Protein AF-0000000079820575 (afdb_homodimer)

Foldseek 3Di:
DWFKKKWFFKDFAPDDDDDPVVVVQLVVLLVVLVVVLVVVVWFDDWDFDDDQQQDKDWDDDDVDIDIDGGHPDDHRMDTGIITITIDRDPVRVVVSSVSVCVSNVGDIDMDTDDDDDDD/DWFKKKWFFKDFAPDDDDDPVVVVQLVVLLVVLVVVLVVVVWFDDWDFDDDQQQDKDWDDDDVDIDIDGGHPDDHRMDTGIITITIDRDPVRVVVSSVSVCVSNVGDIDMDTDDDDDDD

Radius of gyration: 17.63 Å; Cα contacts (8 Å, |Δi|>4): 457; chains: 2; bounding box: 36×49×41 Å

Organism: NCBI:txid1608957

pLDDT: mean 93.98, std 8.16, range [43.62, 98.88]

InterPro domains:
  IPR005545 YCII-related [PF03795] (15-112)
  IPR011008 Dimeric alpha-beta barrel [SSF54909] (6-115)

Structure (mmCIF, N/CA/C/O backbone):
data_AF-0000000079820575-model_v1
#
loop_
_entity.id
_entity.type
_entity.pdbx_description
1 polymer 'YCII-related domain-containing protein'
#
loop_
_atom_site.group_PDB
_atom_site.id
_atom_site.type_symbol
_atom_site.label_atom_id
_atom_site.label_alt_id
_atom_site.label_comp_id
_atom_site.label_asym_id
_atom_site.label_entity_id
_atom_site.label_seq_id
_atom_site.pdbx_PDB_ins_code
_atom_site.Cartn_x
_atom_site.Cartn_y
_atom_site.Cartn_z
_atom_site.occupancy
_atom_site.B_iso_or_equiv
_atom_site.auth_seq_id
_atom_site.auth_comp_id
_atom_site.auth_asym_id
_atom_site.auth_atom_id
_atom_site.pdbx_PDB_model_num
ATOM 1 N N . MET A 1 1 ? 19.812 6.414 -11.016 1 81.12 1 MET A N 1
ATOM 2 C CA . MET A 1 1 ? 18.453 6.523 -11.516 1 81.12 1 MET A CA 1
ATOM 3 C C . MET A 1 1 ? 17.453 6.531 -10.359 1 81.12 1 MET A C 1
ATOM 5 O O . MET A 1 1 ? 17.703 5.938 -9.312 1 81.12 1 MET A O 1
ATOM 9 N N . PRO A 1 2 ? 16.438 7.355 -10.422 1 90.88 2 PRO A N 1
ATOM 10 C CA . PRO A 1 2 ? 15.562 7.457 -9.25 1 90.88 2 PRO A CA 1
ATOM 11 C C . PRO A 1 2 ? 14.859 6.145 -8.922 1 90.88 2 PRO A C 1
ATOM 13 O O . PRO A 1 2 ? 14.633 5.324 -9.812 1 90.88 2 PRO A O 1
ATOM 16 N N . GLN A 1 3 ? 14.734 5.914 -7.672 1 96 3 GLN A N 1
ATOM 17 C CA . GLN A 1 3 ? 14.078 4.738 -7.113 1 96 3 GLN A CA 1
ATOM 18 C C . GLN A 1 3 ? 12.68 5.086 -6.598 1 96 3 GLN A C 1
ATOM 20 O O . GLN A 1 3 ? 12.43 6.219 -6.184 1 96 3 GLN A O 1
ATOM 25 N N . GLN A 1 4 ? 11.789 4.109 -6.672 1 98.31 4 GLN A N 1
ATOM 26 C CA . GLN A 1 4 ? 10.445 4.312 -6.133 1 98.31 4 GLN A CA 1
ATOM 27 C C . GLN A 1 4 ? 10.375 3.885 -4.668 1 98.31 4 GLN A C 1
ATOM 29 O O . GLN A 1 4 ? 10.953 2.871 -4.281 1 98.31 4 GLN A O 1
ATOM 34 N N . TYR A 1 5 ? 9.641 4.629 -3.865 1 98.81 5 TYR A N 1
ATOM 35 C CA . TYR A 1 5 ? 9.438 4.355 -2.447 1 98.81 5 TYR A CA 1
ATOM 36 C C . TYR A 1 5 ? 7.957 4.41 -2.092 1 98.81 5 TYR A C 1
ATOM 38 O O . TYR A 1 5 ? 7.219 5.254 -2.604 1 98.81 5 TYR A O 1
ATOM 46 N N . LEU A 1 6 ? 7.578 3.533 -1.214 1 98.81 6 LEU A N 1
ATOM 47 C CA . LEU A 1 6 ? 6.281 3.613 -0.549 1 98.81 6 LEU A CA 1
ATOM 48 C C . LEU A 1 6 ? 6.348 4.543 0.659 1 98.81 6 LEU A C 1
ATOM 50 O O . LEU A 1 6 ? 7.258 4.434 1.482 1 98.81 6 LEU A O 1
ATOM 54 N N . PHE A 1 7 ? 5.465 5.488 0.73 1 98.88 7 PHE A N 1
ATOM 55 C CA . PHE A 1 7 ? 5.184 6.277 1.923 1 98.88 7 PHE A CA 1
ATOM 56 C C . PHE A 1 7 ? 3.822 5.91 2.504 1 98.88 7 PHE A C 1
ATOM 58 O O . PHE A 1 7 ? 2.799 6.473 2.111 1 98.88 7 PHE A O 1
ATOM 65 N N . ALA A 1 8 ? 3.805 4.977 3.432 1 98.56 8 ALA A N 1
ATOM 66 C CA . ALA A 1 8 ? 2.551 4.484 3.998 1 98.56 8 ALA A CA 1
ATOM 67 C C . ALA A 1 8 ? 2.16 5.281 5.238 1 98.56 8 ALA A C 1
ATOM 69 O O . ALA A 1 8 ? 2.949 5.406 6.18 1 98.56 8 ALA A O 1
ATOM 70 N N . VAL A 1 9 ? 0.986 5.828 5.219 1 97.5 9 VAL A N 1
ATOM 71 C CA . VAL A 1 9 ? 0.425 6.535 6.363 1 97.5 9 VAL A CA 1
ATOM 72 C C . VAL A 1 9 ? -0.344 5.559 7.25 1 97.5 9 VAL A C 1
ATOM 74 O O . VAL A 1 9 ? -1.288 4.91 6.793 1 97.5 9 VAL A O 1
ATOM 77 N N . HIS A 1 10 ? 0.008 5.457 8.523 1 95.31 10 HIS A N 1
ATOM 78 C CA . HIS A 1 10 ? -0.63 4.512 9.43 1 95.31 10 HIS A CA 1
ATOM 79 C C . HIS A 1 10 ? -1.573 5.219 10.398 1 95.31 10 HIS A C 1
ATOM 81 O O . HIS A 1 10 ? -1.26 6.305 10.891 1 95.31 10 HIS A O 1
ATOM 87 N N . HIS A 1 11 ? -2.668 4.602 10.531 1 93.06 11 HIS A N 1
ATOM 88 C CA . HIS A 1 11 ? -3.635 4.992 11.547 1 93.06 11 HIS A CA 1
ATOM 89 C C . HIS A 1 11 ? -3.643 4 12.711 1 93.06 11 HIS A C 1
ATOM 91 O O . HIS A 1 11 ? -3.199 2.859 12.555 1 93.06 11 HIS A O 1
ATOM 97 N N . VAL A 1 12 ? -4.062 4.504 13.82 1 90 12 VAL A N 1
ATOM 98 C CA . VAL A 1 12 ? -4.18 3.672 15.008 1 90 12 VAL A CA 1
ATOM 99 C C . VAL A 1 12 ? -5.637 3.641 15.477 1 90 12 VAL A C 1
ATOM 101 O O . VAL A 1 12 ? -6.254 4.691 15.672 1 90 12 VAL A O 1
ATOM 104 N N . GLU A 1 13 ? -6.098 2.451 15.602 1 87.19 13 GLU A N 1
ATOM 105 C CA . GLU A 1 13 ? -7.469 2.289 16.078 1 87.19 13 GLU A CA 1
ATOM 106 C C . GLU A 1 13 ? -7.648 2.912 17.453 1 87.19 13 GLU A C 1
ATOM 108 O O . GLU A 1 13 ? -6.812 2.721 18.344 1 87.19 13 GLU A O 1
ATOM 113 N N . GLY A 1 14 ? -8.727 3.641 17.656 1 85.81 14 GLY A N 1
ATOM 114 C CA . GLY A 1 14 ? -9.047 4.207 18.953 1 85.81 14 GLY A CA 1
ATOM 115 C C . GLY A 1 14 ? -8.57 5.641 19.109 1 85.81 14 GLY A C 1
ATOM 116 O O . GLY A 1 14 ? -8.938 6.32 20.062 1 85.81 14 GLY A O 1
ATOM 117 N N . GLU A 1 15 ? -7.703 6.047 18.188 1 85.81 15 GLU A N 1
ATOM 118 C CA . GLU A 1 15 ? -7.281 7.445 18.234 1 85.81 15 GLU A CA 1
ATOM 119 C C . GLU A 1 15 ? -8.438 8.383 17.891 1 85.81 15 GLU A C 1
ATOM 121 O O . GLU A 1 15 ? -9.242 8.086 17 1 85.81 15 GLU A O 1
ATOM 126 N N . ALA A 1 16 ? -8.484 9.461 18.625 1 85.75 16 ALA A N 1
ATOM 127 C CA . ALA A 1 16 ? -9.555 10.438 18.406 1 85.75 16 ALA A CA 1
ATOM 128 C C . ALA A 1 16 ? -9.438 11.062 17.016 1 85.75 16 ALA A C 1
ATOM 130 O O . ALA A 1 16 ? -8.344 11.422 16.578 1 85.75 16 ALA A O 1
ATOM 131 N N . PRO A 1 17 ? -10.578 11.133 16.391 1 84.88 17 PRO A N 1
ATOM 132 C CA . PRO A 1 17 ? -10.523 11.82 15.102 1 84.88 17 PRO A CA 1
ATOM 133 C C . PRO A 1 17 ? -10.188 13.305 15.242 1 84.88 17 PRO A C 1
ATOM 135 O O . PRO A 1 17 ? -10.492 13.914 16.266 1 84.88 17 PRO A O 1
ATOM 138 N N . PRO A 1 18 ? -9.508 13.805 14.234 1 87.62 18 PRO A N 1
ATOM 139 C CA . PRO A 1 18 ? -9.258 15.242 14.258 1 87.62 18 PRO A CA 1
ATOM 140 C C . PRO A 1 18 ? -10.547 16.062 14.266 1 87.62 18 PRO A C 1
ATOM 142 O O . PRO A 1 18 ? -11.602 15.578 13.859 1 87.62 18 PRO A O 1
ATOM 145 N N . SER A 1 19 ? -10.398 17.328 14.773 1 93.56 19 SER A N 1
ATOM 146 C CA . SER A 1 19 ? -11.5 18.266 14.648 1 93.56 19 SER A CA 1
ATOM 147 C C . SER A 1 19 ? -11.758 18.625 13.195 1 93.56 19 SER A C 1
ATOM 149 O O . SER A 1 19 ? -10.945 18.328 12.32 1 93.56 19 SER A O 1
ATOM 151 N N . ALA A 1 20 ? -12.945 19.219 12.922 1 93.5 20 ALA A N 1
ATOM 152 C CA . ALA A 1 20 ? -13.273 19.672 11.57 1 93.5 20 ALA A CA 1
ATOM 153 C C . ALA A 1 20 ? -12.219 20.641 11.047 1 93.5 20 ALA A C 1
ATOM 155 O O . ALA A 1 20 ? -11.828 20.578 9.875 1 93.5 20 ALA A O 1
ATOM 156 N N . GLU A 1 21 ? -11.797 21.469 11.914 1 94.5 21 GLU A N 1
ATOM 157 C CA . GLU A 1 21 ? -10.781 22.453 11.547 1 94.5 21 GLU A CA 1
ATOM 158 C C . GLU A 1 21 ? -9.453 21.766 11.234 1 94.5 21 GLU A C 1
ATOM 160 O O . GLU A 1 21 ? -8.789 22.125 10.25 1 94.5 21 GLU A O 1
ATOM 165 N N . GLU A 1 22 ? -9.07 20.828 12.07 1 92.06 22 GLU A N 1
ATOM 166 C CA . GLU A 1 22 ? -7.836 20.078 11.852 1 92.06 22 GLU A CA 1
ATOM 167 C C . GLU A 1 22 ? -7.891 19.281 10.555 1 92.06 22 GLU A C 1
ATOM 169 O O . GLU A 1 22 ? -6.902 19.219 9.82 1 92.06 22 GLU A O 1
ATOM 174 N N . MET A 1 23 ? -9.039 18.703 10.344 1 92.31 23 MET A N 1
ATOM 175 C CA . MET A 1 23 ? -9.219 17.922 9.125 1 92.31 23 MET A CA 1
ATOM 176 C C . MET A 1 23 ? -9.047 18.781 7.887 1 92.31 23 MET A C 1
ATOM 178 O O . MET A 1 23 ? -8.367 18.406 6.941 1 92.31 23 MET A O 1
ATOM 182 N N . GLU A 1 24 ? -9.648 19.938 7.852 1 94.69 24 GLU A N 1
ATOM 183 C CA . GLU A 1 24 ? -9.523 20.859 6.73 1 94.69 24 GLU A CA 1
ATOM 184 C C . GLU A 1 24 ? -8.07 21.281 6.512 1 94.69 24 GLU A C 1
ATOM 186 O O . GLU A 1 24 ? -7.605 21.344 5.371 1 94.69 24 GLU A O 1
ATOM 191 N N . GLN A 1 25 ? -7.426 21.578 7.602 1 95.12 25 GLN A N 1
ATOM 192 C CA . GLN A 1 25 ? -6.02 21.953 7.492 1 95.12 25 GLN A CA 1
ATOM 193 C C . GLN A 1 25 ? -5.176 20.797 6.957 1 95.12 25 GLN A C 1
ATOM 195 O O . GLN A 1 25 ? -4.246 21.016 6.18 1 95.12 25 GLN A O 1
ATOM 200 N N . MET A 1 26 ? -5.492 19.625 7.414 1 94.25 26 MET A N 1
ATOM 201 C CA . MET A 1 26 ? -4.773 18.438 6.938 1 94.25 26 MET A CA 1
ATOM 202 C C . MET A 1 26 ? -4.973 18.25 5.438 1 94.25 26 MET A C 1
ATOM 204 O O . MET A 1 26 ? -4.023 17.938 4.715 1 94.25 26 MET A O 1
ATOM 208 N N . PHE A 1 27 ? -6.211 18.391 5.023 1 94.81 27 PHE A N 1
ATOM 209 C CA . PHE A 1 27 ? -6.508 18.297 3.6 1 94.81 27 PHE A CA 1
ATOM 210 C C . PHE A 1 27 ? -5.703 19.312 2.803 1 94.81 27 PHE A C 1
ATOM 212 O O . PHE A 1 27 ? -5.137 18.984 1.757 1 94.81 27 PHE A O 1
ATOM 219 N N . THR A 1 28 ? -5.629 20.516 3.303 1 97.12 28 THR A N 1
ATOM 220 C CA . THR A 1 28 ? -4.875 21.594 2.65 1 97.12 28 THR A CA 1
ATOM 221 C C . THR A 1 28 ? -3.387 21.25 2.613 1 97.12 28 THR A C 1
ATOM 223 O O . THR A 1 28 ? -2.744 21.391 1.569 1 97.12 28 THR A O 1
ATOM 226 N N . ASP A 1 29 ? -2.824 20.812 3.732 1 97.44 29 ASP A N 1
ATOM 227 C CA . ASP A 1 29 ? -1.398 20.516 3.84 1 97.44 29 ASP A CA 1
ATOM 228 C C . ASP A 1 29 ? -1.016 19.328 2.951 1 97.44 29 ASP A C 1
ATOM 230 O O . ASP A 1 29 ? 0.005 19.359 2.262 1 97.44 29 ASP A O 1
ATOM 234 N N . VAL A 1 30 ? -1.824 18.312 2.953 1 97.5 30 VAL A N 1
ATOM 235 C CA . VAL A 1 30 ? -1.569 17.141 2.119 1 97.5 30 VAL A CA 1
ATOM 236 C C . VAL A 1 30 ? -1.695 17.531 0.645 1 97.5 30 VAL A C 1
ATOM 238 O O . VAL A 1 30 ? -0.901 17.078 -0.187 1 97.5 30 VAL A O 1
ATOM 241 N N . GLY A 1 31 ? -2.717 18.266 0.351 1 97.94 31 GLY A N 1
ATOM 242 C CA . GLY A 1 31 ? -2.85 18.781 -1.004 1 97.94 31 GLY A CA 1
ATOM 243 C C . GLY A 1 31 ? -1.625 19.531 -1.476 1 97.94 31 GL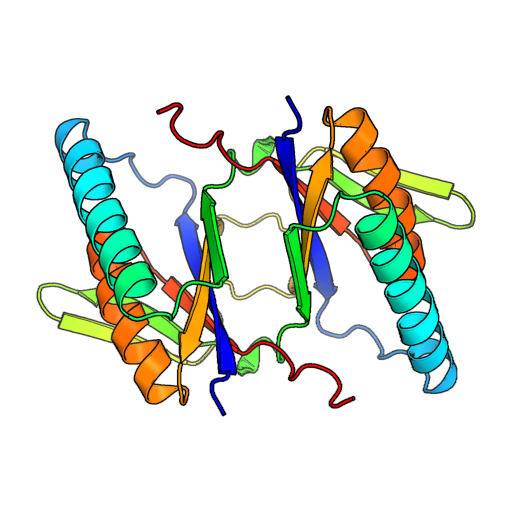Y A C 1
ATOM 244 O O . GLY A 1 31 ? -1.17 19.344 -2.605 1 97.94 31 GLY A O 1
ATOM 245 N N . ALA A 1 32 ? -1.113 20.438 -0.673 1 98.5 32 ALA A N 1
ATOM 246 C CA . ALA A 1 32 ? 0.081 21.203 -1.004 1 98.5 32 ALA A CA 1
ATOM 247 C C . ALA A 1 32 ? 1.284 20.281 -1.218 1 98.5 32 ALA A C 1
ATOM 249 O O . ALA A 1 32 ? 2.088 20.516 -2.125 1 98.5 32 ALA A O 1
ATOM 250 N N . PHE A 1 33 ? 1.416 19.328 -0.42 1 98.44 33 PHE A N 1
ATOM 251 C CA . PHE A 1 33 ? 2.486 18.359 -0.581 1 98.44 33 PHE A CA 1
ATOM 252 C C . PHE A 1 33 ? 2.357 17.625 -1.912 1 98.44 33 PHE A C 1
ATOM 254 O O . PHE A 1 33 ? 3.338 17.484 -2.646 1 98.44 33 PHE A O 1
ATOM 261 N N . ASN A 1 34 ? 1.129 17.172 -2.189 1 98.38 34 ASN A N 1
ATOM 262 C CA . ASN A 1 34 ? 0.874 16.5 -3.463 1 98.38 34 ASN A CA 1
ATOM 263 C C . ASN A 1 34 ? 1.281 17.375 -4.645 1 98.38 34 ASN A C 1
ATOM 265 O O . ASN A 1 34 ? 1.981 16.906 -5.551 1 98.38 34 ASN A O 1
ATOM 269 N N . GLU A 1 35 ? 0.861 18.578 -4.598 1 98.25 35 GLU A N 1
ATOM 270 C CA . GLU A 1 35 ? 1.178 19.516 -5.684 1 98.25 35 GLU A CA 1
ATOM 271 C C . GLU A 1 35 ? 2.686 19.688 -5.84 1 98.25 35 GLU A C 1
ATOM 273 O O . GLU A 1 35 ? 3.203 19.688 -6.961 1 98.25 35 GLU A O 1
ATOM 278 N N . ARG A 1 36 ? 3.363 19.828 -4.797 1 98.44 36 ARG A N 1
ATOM 279 C CA . ARG A 1 36 ? 4.809 20.016 -4.828 1 98.44 36 ARG A CA 1
ATOM 280 C C . ARG A 1 36 ? 5.508 18.812 -5.461 1 98.44 36 ARG A C 1
ATOM 282 O O . ARG A 1 36 ? 6.34 18.984 -6.359 1 98.44 36 ARG A O 1
ATOM 289 N N . VAL A 1 37 ? 5.188 17.625 -4.957 1 98.19 37 VAL A N 1
ATOM 290 C CA . VAL A 1 37 ? 5.91 16.453 -5.445 1 98.19 37 VAL A CA 1
ATOM 291 C C . VAL A 1 37 ? 5.516 16.156 -6.891 1 98.19 37 VAL A C 1
ATOM 293 O O . VAL A 1 37 ? 6.309 15.617 -7.664 1 98.19 37 VAL A O 1
ATOM 296 N N . MET A 1 38 ? 4.32 16.5 -7.273 1 98.31 38 MET A N 1
ATOM 297 C CA . MET A 1 38 ? 3.945 16.422 -8.68 1 98.31 38 MET A CA 1
ATOM 298 C C . MET A 1 38 ? 4.758 17.406 -9.516 1 98.31 38 MET A C 1
ATOM 300 O O . MET A 1 38 ? 5.285 17.047 -10.57 1 98.31 38 MET A O 1
ATOM 304 N N . ASP A 1 39 ? 4.898 18.625 -9.016 1 98.31 39 ASP A N 1
ATOM 305 C CA . ASP A 1 39 ? 5.652 19.672 -9.719 1 98.31 39 ASP A CA 1
ATOM 306 C C . ASP A 1 39 ? 7.129 19.281 -9.844 1 98.31 39 ASP A C 1
ATOM 308 O O . ASP A 1 39 ? 7.777 19.594 -10.844 1 98.31 39 ASP A O 1
ATOM 312 N N . GLU A 1 40 ? 7.633 18.609 -8.891 1 98 40 GLU A N 1
ATOM 313 C CA . GLU A 1 40 ? 9.031 18.188 -8.867 1 98 40 GLU A CA 1
ATOM 314 C C . GLU A 1 40 ? 9.242 16.938 -9.711 1 98 40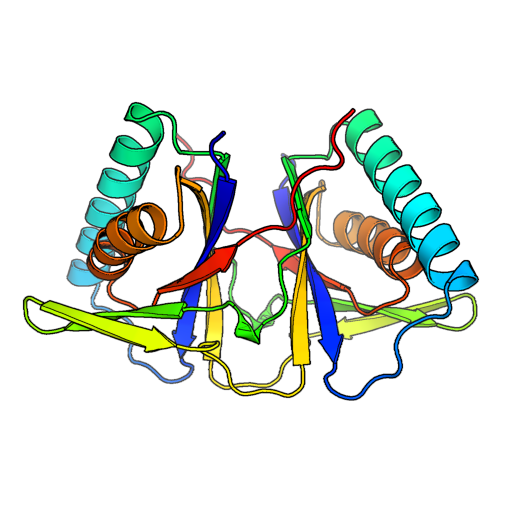 GLU A C 1
ATOM 316 O O . GLU A 1 40 ? 10.367 16.469 -9.859 1 98 40 GLU A O 1
ATOM 321 N N . GLY A 1 41 ? 8.18 16.375 -10.219 1 97.69 41 GLY A N 1
ATOM 322 C CA . GLY A 1 41 ? 8.266 15.203 -11.062 1 97.69 41 GLY A CA 1
ATOM 323 C C . GLY A 1 41 ? 8.5 13.922 -10.273 1 97.69 41 GLY A C 1
ATOM 324 O O . GLY A 1 41 ? 9.047 12.953 -10.805 1 97.69 41 GLY A O 1
ATOM 325 N N . ARG A 1 42 ? 8.109 13.867 -9.016 1 98.19 42 ARG A N 1
ATOM 326 C CA . ARG A 1 42 ? 8.383 12.727 -8.141 1 98.19 42 ARG A CA 1
ATOM 327 C C . ARG A 1 42 ? 7.145 11.844 -7.992 1 98.19 42 ARG A C 1
ATOM 329 O O . ARG A 1 42 ? 7.238 10.727 -7.488 1 98.19 42 ARG A O 1
ATOM 336 N N . TRP A 1 43 ? 6.016 12.227 -8.453 1 98.38 43 TRP A N 1
ATOM 337 C CA . TRP A 1 43 ? 4.727 11.594 -8.203 1 98.38 43 TRP A CA 1
ATOM 338 C C . TRP A 1 43 ? 4.555 10.344 -9.062 1 98.38 43 TRP A C 1
ATOM 340 O O . TRP A 1 43 ? 4.676 10.406 -10.289 1 98.38 43 TRP A O 1
ATOM 350 N N . VAL A 1 44 ? 4.328 9.227 -8.477 1 97.94 44 VAL A N 1
ATOM 351 C CA . VAL A 1 44 ? 3.98 7.996 -9.172 1 97.94 44 VAL A CA 1
ATOM 352 C C . VAL A 1 44 ? 2.518 7.645 -8.906 1 97.94 44 VAL A C 1
ATOM 354 O O . VAL A 1 44 ? 1.759 7.371 -9.844 1 97.94 44 VAL A O 1
ATOM 357 N N . PHE A 1 45 ? 2.158 7.676 -7.637 1 97.5 45 PHE A N 1
ATOM 358 C CA . PHE A 1 45 ? 0.792 7.375 -7.219 1 97.5 45 PHE A CA 1
ATOM 359 C C . PHE A 1 45 ? 0.53 7.895 -5.809 1 97.5 45 PHE A C 1
ATOM 361 O O . PHE A 1 45 ? 1.456 8.023 -5.008 1 97.5 45 PHE A O 1
ATOM 368 N N . GLY A 1 46 ? -0.781 8.141 -5.539 1 97.56 46 GLY A N 1
ATOM 369 C CA . GLY A 1 46 ? -1.209 8.469 -4.191 1 97.56 46 GLY A CA 1
ATOM 370 C C . GLY A 1 46 ? -2.703 8.312 -3.982 1 97.56 46 GLY A C 1
ATOM 371 O O . GLY A 1 46 ? -3.494 8.617 -4.879 1 97.56 46 GLY A O 1
ATOM 372 N N . GLY A 1 47 ? -3.07 7.895 -2.779 1 96.5 47 GLY A N 1
ATOM 373 C CA . GLY A 1 47 ? -4.488 7.758 -2.486 1 96.5 47 GLY A CA 1
ATOM 374 C C . GLY A 1 47 ? -4.766 7.355 -1.051 1 96.5 47 GLY A C 1
ATOM 375 O O . GLY A 1 47 ? -3.93 6.719 -0.406 1 96.5 47 GLY A O 1
ATOM 376 N N . GLY A 1 48 ? -5.918 7.777 -0.568 1 97.25 48 GLY A N 1
ATOM 377 C CA . GLY A 1 48 ? -6.445 7.305 0.703 1 97.25 48 GLY A CA 1
ATOM 378 C C . GLY A 1 48 ? -7.316 6.07 0.567 1 97.25 48 GLY A C 1
ATOM 379 O O . GLY A 1 48 ? -8.07 5.938 -0.401 1 97.25 48 GLY A O 1
ATOM 380 N N . LEU A 1 49 ? -7.203 5.227 1.573 1 97.69 49 LEU A N 1
ATOM 381 C CA . LEU A 1 49 ? -7.988 3.998 1.569 1 97.69 49 LEU A CA 1
ATOM 382 C C . LEU A 1 49 ? -9.258 4.16 2.395 1 97.69 49 LEU A C 1
ATOM 384 O O . LEU A 1 49 ? -9.281 4.914 3.371 1 97.69 49 LEU A O 1
ATOM 388 N N . GLU A 1 50 ? -10.32 3.457 1.986 1 96.75 50 GLU A N 1
ATOM 389 C CA . GLU A 1 50 ? -11.492 3.336 2.838 1 96.75 50 GLU A CA 1
ATOM 390 C C . GLU A 1 50 ? -11.156 2.639 4.152 1 96.75 50 GLU A C 1
ATOM 392 O O . GLU A 1 50 ? -10.094 2.033 4.285 1 96.75 50 GLU A O 1
ATOM 397 N N . PRO A 1 51 ? -12.023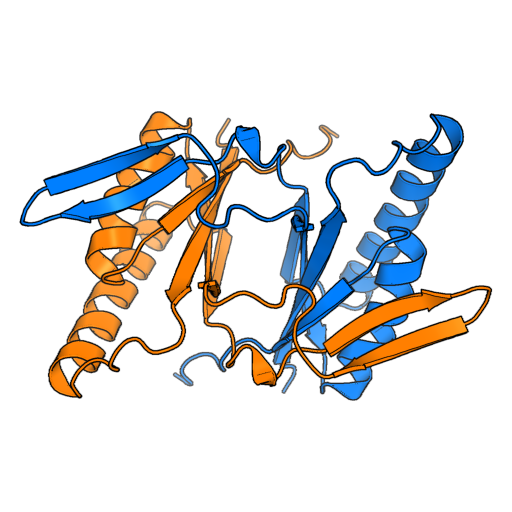 2.75 5.152 1 94.25 51 PRO A N 1
ATOM 398 C CA . PRO A 1 51 ? -11.734 2.143 6.453 1 94.25 51 PRO A CA 1
ATOM 399 C C . PRO A 1 51 ? -11.383 0.659 6.344 1 94.25 51 PRO A C 1
ATOM 401 O O . PRO A 1 51 ? -11.82 -0.016 5.41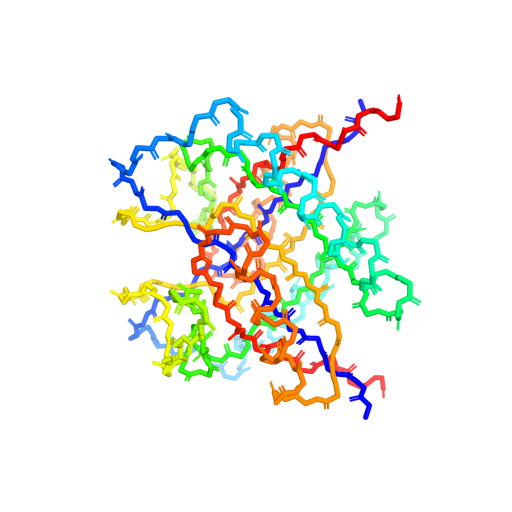 1 94.25 51 PRO A O 1
ATOM 404 N N . ARG A 1 52 ? -10.562 0.167 7.266 1 93.81 52 ARG A N 1
ATOM 405 C CA . ARG A 1 52 ? -10.023 -1.189 7.234 1 93.81 52 ARG A CA 1
ATOM 406 C C . ARG A 1 52 ? -11.148 -2.223 7.219 1 93.81 52 ARG A C 1
ATOM 408 O O . ARG A 1 52 ? -10.961 -3.336 6.719 1 93.81 52 ARG A O 1
ATOM 415 N N . GLU A 1 53 ? -12.352 -1.827 7.766 1 94 53 GLU A N 1
ATOM 416 C CA . GLU A 1 53 ? -13.492 -2.742 7.828 1 94 53 GLU A CA 1
ATOM 417 C C . GLU A 1 53 ? -14.016 -3.062 6.434 1 94 53 GLU A C 1
ATOM 419 O O . GLU A 1 53 ? -14.766 -4.027 6.254 1 94 53 GLU A O 1
ATOM 424 N N . THR A 1 54 ? -13.633 -2.305 5.465 1 96.31 54 THR A N 1
ATOM 425 C CA . THR A 1 54 ? -14.102 -2.529 4.102 1 96.31 54 THR A CA 1
ATOM 426 C C . THR A 1 54 ? -13.195 -3.516 3.371 1 96.31 54 THR A C 1
ATOM 428 O O . THR A 1 54 ? -13.484 -3.908 2.238 1 96.31 54 THR A O 1
ATOM 431 N N . ALA A 1 55 ? -12.148 -3.965 4.008 1 97.75 55 ALA A N 1
ATOM 432 C CA . ALA A 1 55 ? -11.211 -4.902 3.393 1 97.75 55 ALA A CA 1
ATOM 433 C C . ALA A 1 55 ? -11.828 -6.289 3.252 1 97.75 55 ALA A C 1
ATOM 435 O O . ALA A 1 55 ? -12.68 -6.68 4.059 1 97.75 55 ALA A O 1
ATOM 436 N N . THR A 1 56 ? -11.414 -7.008 2.244 1 98.5 56 THR A N 1
ATOM 437 C CA . THR A 1 56 ? -11.719 -8.414 1.992 1 98.5 56 THR A CA 1
ATOM 438 C C . THR A 1 56 ? -10.453 -9.18 1.614 1 98.5 56 THR A C 1
ATOM 440 O O . THR A 1 56 ? -9.625 -8.68 0.848 1 98.5 56 THR A O 1
ATOM 443 N N . VAL A 1 57 ? -10.305 -10.328 2.154 1 98.31 57 VAL A N 1
ATOM 444 C CA . VAL A 1 57 ? -9.109 -11.117 1.858 1 98.31 57 VAL A CA 1
ATOM 445 C C . VAL A 1 57 ? -9.484 -12.32 1.002 1 98.31 57 VAL A C 1
ATOM 447 O O . VAL A 1 57 ? -10.438 -13.047 1.315 1 98.31 57 VAL A O 1
ATOM 450 N N . VAL A 1 58 ? -8.766 -12.492 -0.096 1 98.38 58 VAL A N 1
ATOM 451 C CA . VAL A 1 58 ? -8.938 -13.633 -0.994 1 98.38 58 VAL A CA 1
ATOM 452 C C . VAL A 1 58 ? -7.727 -14.562 -0.893 1 98.38 58 VAL A C 1
ATOM 454 O O . VAL A 1 58 ? -6.582 -14.109 -0.97 1 98.38 58 VAL A O 1
ATOM 457 N N . ARG A 1 59 ? -7.965 -15.82 -0.678 1 96.75 59 ARG A N 1
ATOM 458 C CA . ARG A 1 59 ? -6.934 -16.844 -0.65 1 96.75 59 ARG A CA 1
ATOM 459 C C . ARG A 1 59 ? -7.203 -17.922 -1.696 1 96.75 59 ARG A C 1
ATOM 461 O O . ARG A 1 59 ? -8.352 -18.328 -1.894 1 96.75 59 ARG A O 1
ATOM 468 N N . ALA A 1 60 ? -6.098 -18.281 -2.326 1 92.56 60 ALA A N 1
ATOM 469 C CA . ALA A 1 60 ? -6.242 -19.469 -3.18 1 92.56 60 ALA A CA 1
ATOM 470 C C . ALA A 1 60 ? -6.297 -20.734 -2.348 1 92.56 60 ALA A C 1
ATOM 472 O O . ALA A 1 60 ? -5.562 -20.891 -1.368 1 92.56 60 ALA A O 1
ATOM 473 N N . ALA A 1 61 ? -7.312 -21.531 -2.646 1 85.5 61 ALA A N 1
ATOM 474 C CA . ALA A 1 61 ? -7.48 -22.828 -2.012 1 85.5 61 ALA A CA 1
ATOM 475 C C . ALA A 1 61 ? -7.66 -23.938 -3.057 1 85.5 61 ALA A C 1
ATOM 477 O O . ALA A 1 61 ? -8.242 -23.703 -4.121 1 85.5 61 ALA A O 1
ATOM 478 N N . ASP A 1 62 ? -6.957 -25.016 -2.744 1 80.56 62 ASP A N 1
ATOM 479 C CA . ASP A 1 62 ? -6.98 -26.188 -3.623 1 80.56 62 ASP A CA 1
ATOM 480 C C . ASP A 1 62 ? -8.141 -26.094 -4.617 1 80.56 62 ASP A C 1
ATOM 482 O O . ASP A 1 62 ? -9.219 -26.641 -4.371 1 80.56 62 ASP A O 1
ATOM 486 N N . GLY A 1 63 ? -7.828 -25.469 -5.715 1 79.31 63 GLY A N 1
ATOM 487 C CA . GLY A 1 63 ? -8.75 -25.375 -6.836 1 79.31 63 GLY A CA 1
ATOM 488 C C . GLY A 1 63 ? -9.883 -24.406 -6.605 1 79.31 63 GLY A C 1
ATOM 489 O O . GLY A 1 63 ? -10.797 -24.297 -7.422 1 79.31 63 GLY A O 1
ATOM 490 N N . ASP A 1 64 ? -9.93 -23.812 -5.57 1 91.88 64 ASP A N 1
ATOM 491 C CA . ASP A 1 64 ? -10.953 -22.812 -5.258 1 91.88 64 ASP A CA 1
ATOM 492 C C . ASP A 1 64 ? -10.352 -21.594 -4.578 1 91.88 64 ASP A C 1
ATOM 494 O O . ASP A 1 64 ? -9.156 -21.328 -4.715 1 91.88 64 ASP A O 1
ATOM 498 N N . HIS A 1 65 ? -11.234 -20.688 -4.188 1 96.75 65 HIS A N 1
ATOM 499 C CA . HIS A 1 65 ? -10.836 -19.516 -3.422 1 96.75 65 HIS A CA 1
ATOM 500 C C . HIS A 1 65 ? -11.703 -19.344 -2.18 1 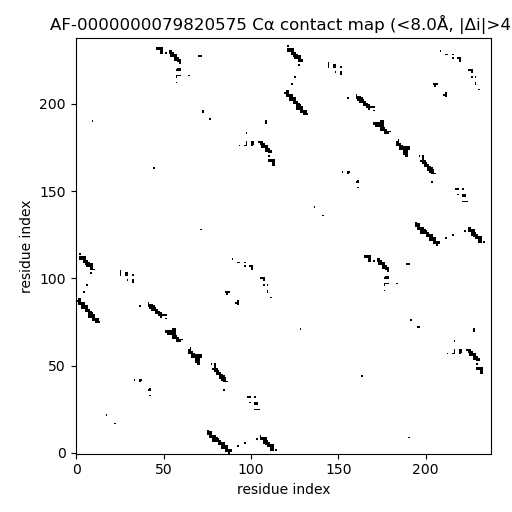96.75 65 HIS A C 1
ATOM 502 O O . HIS A 1 65 ? -12.891 -19.688 -2.195 1 96.75 65 HIS A O 1
ATOM 508 N N . VAL A 1 66 ? -11.094 -18.938 -1.108 1 96.38 66 VAL A N 1
ATOM 509 C CA . VAL A 1 66 ? -11.789 -18.547 0.114 1 96.38 66 VAL A CA 1
ATOM 510 C C . VAL A 1 66 ? -11.742 -17.031 0.277 1 96.38 66 VAL A C 1
ATOM 512 O O . VAL A 1 66 ? -10.688 -16.422 0.117 1 96.38 66 VAL A O 1
ATOM 515 N N . ILE A 1 67 ? -12.914 -16.5 0.541 1 97.19 67 ILE A N 1
ATOM 516 C CA . ILE A 1 67 ? -13.031 -15.062 0.728 1 97.19 67 ILE A CA 1
ATOM 517 C C . ILE A 1 67 ? -13.5 -14.758 2.148 1 97.19 67 ILE A C 1
ATOM 519 O O . ILE A 1 67 ? -14.484 -15.344 2.619 1 97.19 67 ILE A O 1
ATOM 523 N N . THR A 1 68 ? -12.805 -13.906 2.824 1 96.94 68 THR A N 1
ATOM 524 C CA . THR A 1 68 ? -13.164 -13.531 4.188 1 96.94 68 THR A CA 1
ATOM 525 C C . THR A 1 68 ? -13.281 -12.016 4.312 1 96.94 68 THR A C 1
ATOM 527 O O . THR A 1 68 ? -12.492 -11.273 3.729 1 96.94 68 THR A O 1
ATOM 530 N N . ASP A 1 69 ? -14.273 -11.617 5.09 1 96.69 69 ASP A N 1
ATOM 531 C CA . ASP A 1 69 ? -14.453 -10.188 5.332 1 96.69 69 ASP A CA 1
ATOM 532 C C . ASP A 1 69 ? -13.438 -9.672 6.348 1 96.69 69 ASP A C 1
ATOM 534 O O . ASP A 1 69 ? -13.086 -10.375 7.301 1 96.69 69 ASP A O 1
ATOM 538 N N . GLY A 1 70 ? -13.023 -8.461 6.137 1 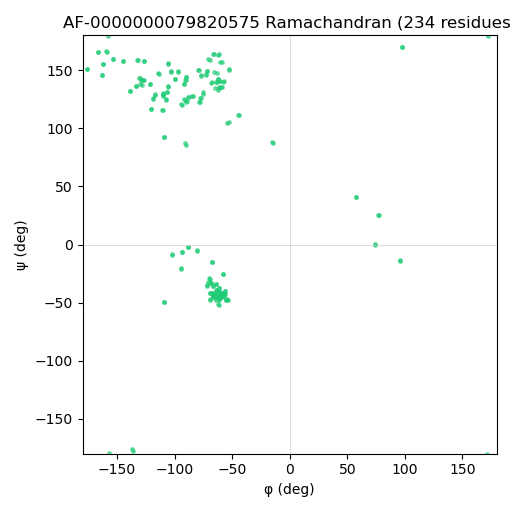96.31 70 GLY A N 1
ATOM 539 C CA . GLY A 1 70 ? -12.125 -7.801 7.074 1 96.31 70 GLY A CA 1
ATOM 540 C C . GLY A 1 70 ? -10.672 -7.871 6.648 1 96.31 70 GLY A C 1
ATOM 541 O O . GLY A 1 70 ? -10.336 -8.523 5.66 1 96.31 70 GLY A O 1
ATOM 542 N N . PRO A 1 71 ? -9.828 -7.137 7.312 1 95.06 71 PRO A N 1
ATOM 543 C CA . PRO A 1 71 ? -8.406 -7.066 6.949 1 95.06 71 PRO A CA 1
ATOM 544 C C . PRO A 1 71 ? -7.664 -8.367 7.234 1 95.06 71 PRO A C 1
ATOM 546 O O . PRO A 1 71 ? -8.102 -9.172 8.062 1 95.06 71 PRO A O 1
ATOM 549 N N . PHE A 1 72 ? -6.57 -8.539 6.59 1 93.5 72 PHE A N 1
ATOM 550 C CA . PHE A 1 72 ? -5.723 -9.703 6.805 1 93.5 72 PHE A CA 1
ATOM 551 C C . PHE A 1 72 ? -5.062 -9.648 8.18 1 93.5 72 PHE A C 1
ATOM 553 O O . PHE A 1 72 ? -5.074 -10.633 8.914 1 93.5 72 PHE A O 1
ATOM 560 N N . ILE A 1 73 ? -4.484 -8.477 8.492 1 87.56 73 ILE A N 1
ATOM 561 C CA . ILE A 1 73 ? -3.818 -8.273 9.773 1 87.56 73 ILE A CA 1
ATOM 562 C C . ILE A 1 73 ? -4.797 -7.664 10.773 1 87.56 73 ILE A C 1
ATOM 564 O O . ILE A 1 73 ? -5.352 -6.59 10.531 1 87.56 73 ILE A O 1
ATOM 568 N N . GLU A 1 74 ? -4.988 -8.43 11.859 1 85.44 74 GLU A N 1
ATOM 569 C CA . GLU A 1 74 ? -5.785 -7.879 12.953 1 85.44 74 GLU A CA 1
ATOM 570 C C . GLU A 1 74 ? -4.91 -7.129 13.953 1 85.44 74 GLU A C 1
ATOM 572 O O . GLU A 1 74 ? -4.371 -7.73 14.883 1 85.44 74 GLU A O 1
ATOM 577 N N . ALA A 1 75 ? -4.656 -5.883 13.68 1 85.94 75 ALA A N 1
ATOM 578 C CA . ALA A 1 75 ? -3.838 -5.012 14.516 1 85.94 75 ALA A CA 1
ATOM 579 C C . ALA A 1 75 ? -4.531 -3.672 14.75 1 85.94 75 ALA A C 1
ATOM 581 O O . ALA A 1 75 ? -5.465 -3.311 14.031 1 85.94 75 ALA A O 1
ATOM 582 N N . ARG A 1 76 ? -4.105 -3.061 15.781 1 88.69 76 ARG A N 1
ATOM 583 C CA . ARG A 1 76 ? -4.617 -1.72 16.047 1 88.69 76 ARG A CA 1
ATOM 584 C C . ARG A 1 76 ? -4.125 -0.725 15 1 88.69 76 ARG A C 1
ATOM 586 O O . ARG A 1 76 ? -4.836 0.214 14.648 1 88.69 76 ARG A O 1
ATOM 593 N N . GLU A 1 77 ? -2.979 -0.963 14.547 1 92.25 77 GLU A N 1
ATOM 594 C CA . GLU A 1 77 ? -2.385 -0.111 13.516 1 92.25 77 GLU A CA 1
ATOM 595 C C . GLU A 1 77 ? -2.693 -0.637 12.117 1 92.25 77 GLU A C 1
ATOM 597 O O . GLU A 1 77 ? -2.686 -1.848 11.891 1 92.25 77 GLU A O 1
ATOM 602 N N . TYR A 1 78 ? -3.02 0.291 11.195 1 93.88 78 TYR A N 1
ATOM 603 C CA . TYR A 1 78 ? -3.309 -0.092 9.82 1 93.88 78 TYR A CA 1
ATOM 604 C C . TYR A 1 78 ? -3.012 1.055 8.859 1 93.88 78 TYR A C 1
ATOM 606 O O . TYR A 1 78 ? -2.928 2.213 9.273 1 93.88 78 TYR A O 1
ATOM 614 N N . ILE A 1 79 ? -2.84 0.706 7.625 1 96.12 79 ILE A N 1
ATOM 615 C CA . ILE A 1 79 ? -2.543 1.71 6.609 1 96.12 79 ILE A CA 1
ATOM 616 C C . ILE A 1 79 ? -3.822 2.455 6.23 1 96.12 79 ILE A C 1
ATOM 618 O O . ILE A 1 79 ? -4.824 1.835 5.863 1 96.12 79 ILE A O 1
ATOM 622 N N . GLY A 1 80 ? -3.76 3.781 6.32 1 96.06 80 GLY A N 1
ATOM 623 C CA . GLY A 1 80 ? -4.887 4.609 5.922 1 96.06 80 GLY A CA 1
ATOM 624 C C . GLY A 1 80 ? -4.781 5.109 4.492 1 96.06 80 GLY A C 1
ATOM 625 O O . GLY A 1 80 ? -5.773 5.539 3.904 1 96.06 80 GLY A O 1
ATOM 626 N N . GLY A 1 81 ? -3.676 5.121 3.938 1 97.56 81 GLY A N 1
ATOM 627 C CA . GLY A 1 81 ? -3.312 5.574 2.604 1 97.56 81 GLY A CA 1
ATOM 628 C C . GLY A 1 81 ? -1.814 5.617 2.375 1 97.56 81 GLY A C 1
ATOM 629 O O . GLY A 1 81 ? -1.034 5.266 3.264 1 97.56 81 GLY A O 1
ATOM 630 N N . PHE A 1 82 ? -1.481 6.039 1.134 1 98.62 82 PHE A N 1
ATOM 631 C CA . PHE A 1 82 ? -0.044 6.07 0.891 1 98.62 82 PHE A CA 1
ATOM 632 C C . PHE A 1 82 ? 0.275 6.852 -0.377 1 98.62 82 PHE A C 1
ATOM 634 O O . PHE A 1 82 ? -0.627 7.203 -1.141 1 98.62 82 PHE A O 1
ATOM 641 N N . TRP A 1 83 ? 1.519 7.172 -0.486 1 98.69 83 TRP A N 1
ATOM 642 C CA . TRP A 1 83 ? 2.131 7.668 -1.714 1 98.69 83 TRP A CA 1
ATOM 643 C C . TRP A 1 83 ? 3.15 6.672 -2.254 1 98.69 83 TRP A C 1
ATOM 645 O O . TRP A 1 83 ? 3.777 5.938 -1.484 1 98.69 83 TRP A O 1
ATOM 655 N N . VAL A 1 84 ? 3.264 6.621 -3.514 1 98.75 84 VAL A N 1
ATOM 656 C CA . VAL A 1 84 ? 4.445 6.102 -4.191 1 98.75 84 VAL A CA 1
ATOM 657 C C . VAL A 1 84 ? 5.195 7.242 -4.875 1 98.75 84 VAL A C 1
ATOM 659 O O . VAL A 1 84 ? 4.664 7.883 -5.785 1 98.75 84 VAL A O 1
ATOM 662 N N . LEU A 1 85 ? 6.391 7.512 -4.449 1 98.75 85 LEU A N 1
ATOM 663 C CA . LEU A 1 85 ? 7.195 8.617 -4.957 1 98.75 85 LEU A CA 1
ATOM 664 C C . LEU A 1 85 ? 8.562 8.125 -5.41 1 98.75 85 LEU A C 1
ATOM 666 O O . LEU A 1 85 ? 9.039 7.086 -4.957 1 98.75 85 LEU A O 1
ATOM 670 N N . THR A 1 86 ? 9.18 8.914 -6.285 1 98.44 86 THR A N 1
ATOM 671 C CA . THR A 1 86 ? 10.555 8.633 -6.695 1 98.44 86 THR A CA 1
ATOM 672 C C . THR A 1 86 ? 11.539 9.516 -5.934 1 98.44 86 THR A C 1
ATOM 674 O O . THR A 1 86 ? 11.219 10.656 -5.586 1 98.44 86 THR A O 1
ATOM 677 N N . ALA A 1 87 ? 12.633 9.031 -5.578 1 98.44 87 ALA A N 1
ATOM 678 C CA . ALA A 1 87 ? 13.766 9.727 -4.973 1 98.44 87 ALA A CA 1
ATOM 679 C C . ALA A 1 87 ? 15.094 9.133 -5.441 1 98.44 87 ALA A C 1
ATOM 681 O O . ALA A 1 87 ? 15.148 7.969 -5.852 1 98.44 87 ALA A O 1
ATOM 682 N N . GLU A 1 88 ? 16.125 9.883 -5.344 1 97.5 88 GLU A N 1
ATOM 683 C CA . GLU A 1 88 ? 17.422 9.422 -5.805 1 97.5 88 GLU A CA 1
ATOM 684 C C . GLU A 1 88 ? 18 8.352 -4.875 1 97.5 88 GLU A C 1
ATOM 686 O O . GLU A 1 88 ? 18.75 7.488 -5.312 1 97.5 88 GLU A O 1
ATOM 691 N N . ASP A 1 89 ? 17.719 8.508 -3.625 1 97.25 89 ASP A N 1
ATOM 692 C CA . ASP A 1 89 ? 18.172 7.562 -2.607 1 97.25 89 ASP A CA 1
ATOM 693 C C . ASP A 1 89 ? 17.297 7.648 -1.358 1 97.25 89 ASP A C 1
ATOM 695 O O . ASP A 1 89 ? 16.328 8.422 -1.318 1 97.25 89 ASP A O 1
ATOM 699 N N . LEU A 1 90 ? 17.656 6.812 -0.411 1 97.31 90 LEU A N 1
ATOM 700 C CA . LEU A 1 90 ? 16.859 6.738 0.805 1 97.31 90 LEU A CA 1
ATOM 701 C C . LEU A 1 90 ? 16.891 8.062 1.562 1 97.31 90 LEU A C 1
ATOM 703 O O . LEU A 1 90 ? 15.891 8.469 2.154 1 97.31 90 LEU A O 1
ATOM 707 N N . ASP A 1 91 ? 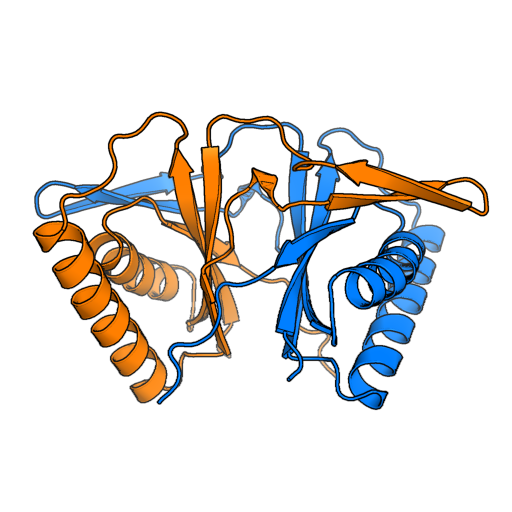18.031 8.727 1.606 1 97.69 91 ASP A N 1
ATOM 708 C CA . ASP A 1 91 ? 18.141 10 2.301 1 97.69 91 ASP A CA 1
ATOM 709 C C . ASP A 1 91 ? 17.141 11.016 1.751 1 97.69 91 ASP A C 1
ATOM 711 O O . ASP A 1 91 ? 16.469 11.719 2.516 1 97.69 91 ASP A O 1
ATOM 715 N N . GLU A 1 92 ? 17.047 11.094 0.465 1 98.38 92 GLU A N 1
ATOM 716 C CA . GLU A 1 92 ? 16.094 12 -0.167 1 98.38 92 GLU A CA 1
ATOM 717 C C . GLU A 1 92 ? 14.656 11.578 0.121 1 98.38 92 GLU A C 1
ATOM 719 O O . GLU A 1 92 ? 13.789 12.422 0.345 1 98.38 92 GLU A O 1
ATOM 724 N N . ALA A 1 93 ? 14.406 10.297 0.038 1 98.69 93 ALA A N 1
ATOM 725 C CA . ALA A 1 93 ? 13.07 9.789 0.359 1 98.69 93 ALA A CA 1
ATOM 726 C C . ALA A 1 93 ? 12.672 10.172 1.78 1 98.69 93 ALA A C 1
ATOM 728 O O . ALA A 1 93 ? 11.523 10.555 2.023 1 98.69 93 ALA A O 1
ATOM 729 N N . LEU A 1 94 ? 13.633 10.062 2.676 1 98.44 94 LEU A N 1
ATOM 730 C CA . LEU A 1 94 ? 13.328 10.367 4.07 1 98.44 94 LEU A CA 1
ATOM 731 C C . LEU A 1 94 ? 13.109 11.859 4.266 1 98.44 94 LEU A C 1
ATOM 733 O O . LEU A 1 94 ? 12.297 12.266 5.098 1 98.44 94 LEU A O 1
ATOM 737 N N . ALA A 1 95 ? 13.773 12.664 3.525 1 97.75 95 ALA A N 1
ATOM 738 C CA . ALA A 1 95 ? 13.516 14.102 3.555 1 97.75 95 ALA A CA 1
ATOM 739 C C . ALA A 1 95 ? 12.086 14.406 3.109 1 97.75 95 ALA A C 1
ATOM 741 O O . ALA A 1 95 ? 11.391 15.195 3.744 1 97.75 95 ALA A O 1
ATOM 742 N N . LEU A 1 96 ? 11.641 13.773 2.037 1 98.5 96 LEU A N 1
ATOM 743 C CA . LEU A 1 96 ? 10.258 13.914 1.585 1 98.5 96 LEU A CA 1
ATOM 744 C C . LEU A 1 96 ? 9.289 13.406 2.645 1 98.5 96 LEU A C 1
ATOM 746 O O . LEU A 1 96 ? 8.219 13.992 2.85 1 98.5 96 LEU A O 1
ATOM 750 N N . ALA A 1 97 ? 9.688 12.328 3.316 1 98.69 97 ALA A N 1
ATOM 751 C CA . ALA A 1 97 ? 8.82 11.703 4.305 1 98.69 97 ALA A CA 1
ATOM 752 C C . ALA A 1 97 ? 8.602 12.625 5.504 1 98.69 97 ALA A C 1
ATOM 754 O O . ALA A 1 97 ? 7.539 12.594 6.133 1 98.69 97 ALA A O 1
ATOM 755 N N . LYS A 1 98 ? 9.633 13.375 5.871 1 98.06 98 LYS A N 1
ATOM 756 C CA . LYS A 1 98 ? 9.453 14.367 6.93 1 98.06 98 LYS A CA 1
ATOM 757 C C . LYS A 1 98 ? 8.336 15.344 6.59 1 98.06 98 LYS A C 1
ATOM 759 O O . LYS A 1 98 ? 7.477 15.633 7.426 1 98.06 98 LYS A O 1
ATOM 764 N N . ASP A 1 99 ? 8.297 15.781 5.359 1 97.5 99 ASP A N 1
ATOM 765 C CA . ASP A 1 99 ? 7.262 16.703 4.91 1 97.5 99 ASP A CA 1
ATOM 766 C C . ASP A 1 99 ? 5.898 16.016 4.867 1 97.5 99 ASP A C 1
ATOM 768 O O . ASP A 1 99 ? 4.887 16.609 5.25 1 97.5 99 ASP A O 1
ATOM 772 N N . ALA A 1 100 ? 5.867 14.82 4.406 1 98.25 100 ALA A N 1
ATOM 773 C CA . ALA A 1 100 ? 4.629 14.047 4.355 1 98.25 100 ALA A CA 1
ATOM 774 C C . ALA A 1 100 ? 4.059 13.836 5.754 1 98.25 100 ALA A C 1
ATOM 776 O O . ALA A 1 100 ? 2.854 14 5.969 1 98.25 100 ALA A O 1
ATOM 777 N N . ALA A 1 101 ? 4.965 13.469 6.695 1 97.81 101 ALA A N 1
ATOM 778 C CA . ALA A 1 101 ? 4.543 13.227 8.07 1 97.81 101 ALA A CA 1
ATOM 779 C C . ALA A 1 101 ? 3.951 14.492 8.695 1 97.81 101 ALA A C 1
ATOM 781 O O . ALA A 1 101 ? 2.957 14.43 9.422 1 97.81 101 ALA A O 1
ATOM 782 N N . THR A 1 102 ? 4.57 15.602 8.422 1 96.62 102 THR A N 1
ATOM 783 C CA . THR A 1 102 ? 4.055 16.875 8.898 1 96.62 102 THR A CA 1
ATOM 784 C C . THR A 1 102 ? 2.686 17.172 8.297 1 96.62 102 THR A C 1
ATOM 786 O O . THR A 1 102 ? 1.757 17.562 9 1 96.62 102 THR A O 1
ATOM 789 N N . ALA A 1 103 ? 2.533 16.922 7.027 1 96.31 103 ALA A N 1
ATOM 790 C CA . ALA A 1 103 ? 1.302 17.234 6.309 1 96.31 103 ALA A CA 1
ATOM 791 C C . ALA A 1 103 ? 0.143 16.375 6.797 1 96.31 103 ALA A C 1
ATOM 793 O O . ALA A 1 103 ? -0.968 16.875 7 1 96.31 103 ALA A O 1
ATOM 794 N N . CYS A 1 104 ? 0.366 15.102 7.027 1 95 104 CYS A N 1
ATOM 795 C CA . CYS A 1 104 ? -0.718 14.18 7.348 1 95 104 CYS A CA 1
ATOM 796 C C . CYS A 1 104 ? -0.893 14.039 8.852 1 95 104 CYS A C 1
ATOM 798 O O . CYS A 1 104 ? -1.834 13.398 9.32 1 95 104 CYS A O 1
ATOM 800 N N . ARG A 1 105 ? 0.004 14.625 9.57 1 92.56 105 ARG A N 1
ATOM 801 C CA . ARG A 1 105 ? -0.036 14.609 11.031 1 92.56 105 ARG A CA 1
ATOM 802 C C . ARG A 1 105 ? -0.029 13.18 11.562 1 92.56 105 ARG A C 1
ATOM 804 O O . ARG A 1 105 ? -0.798 12.844 12.461 1 92.56 105 ARG A O 1
ATOM 811 N N . GLY A 1 106 ? 0.745 12.32 11 1 91.56 106 GLY A N 1
ATOM 812 C CA . GLY A 1 106 ? 0.836 10.922 11.398 1 91.56 106 GLY A CA 1
ATOM 813 C C . GLY A 1 106 ? 2.127 10.258 10.953 1 91.56 106 GLY A C 1
ATOM 814 O O . GLY A 1 106 ? 2.896 10.836 10.188 1 91.56 106 GLY A O 1
ATOM 815 N N . PRO A 1 107 ? 2.396 9.109 11.516 1 95.69 107 PRO A N 1
ATOM 816 C CA . PRO A 1 107 ? 3.602 8.383 11.109 1 95.69 107 PRO A CA 1
ATOM 817 C C . PRO A 1 107 ? 3.57 7.953 9.641 1 95.69 107 PRO A C 1
ATOM 819 O O . PRO A 1 107 ? 2.516 7.57 9.133 1 95.69 107 PRO A O 1
ATOM 822 N N . VAL A 1 108 ? 4.723 8.094 9.039 1 98.25 108 VAL A N 1
ATOM 823 C CA . VAL A 1 108 ? 4.891 7.66 7.652 1 98.25 108 VAL A CA 1
ATOM 824 C C . VAL A 1 108 ? 5.988 6.602 7.57 1 98.25 108 VAL A C 1
ATOM 826 O O . VAL A 1 108 ? 7.137 6.859 7.938 1 98.25 108 VAL A O 1
ATOM 829 N N . GLU A 1 109 ? 5.645 5.434 7.172 1 98.62 109 GLU A N 1
ATOM 830 C CA . GLU A 1 109 ? 6.605 4.359 6.934 1 98.62 109 GLU A CA 1
ATOM 831 C C . GLU A 1 109 ? 7.137 4.402 5.504 1 98.62 109 GLU A C 1
ATOM 833 O O . GLU A 1 109 ? 6.359 4.41 4.547 1 98.62 109 GLU A O 1
ATOM 838 N N . VAL A 1 110 ? 8.438 4.414 5.367 1 98.81 110 VAL A N 1
ATOM 839 C CA . VAL A 1 110 ? 9.102 4.461 4.066 1 98.81 110 VAL A CA 1
ATOM 840 C C . VAL A 1 110 ? 9.734 3.107 3.754 1 98.81 110 VAL A C 1
ATOM 842 O O . VAL A 1 110 ? 10.523 2.59 4.543 1 98.81 110 VAL A O 1
ATOM 845 N N . ARG A 1 111 ? 9.422 2.553 2.705 1 98.69 111 ARG A N 1
ATOM 846 C CA . ARG A 1 111 ? 10.016 1.296 2.254 1 98.69 111 ARG A CA 1
ATOM 847 C C . ARG A 1 111 ? 10.305 1.334 0.758 1 98.69 111 ARG A C 1
ATOM 849 O O . ARG A 1 111 ? 9.445 1.729 -0.036 1 98.69 111 ARG A O 1
ATOM 856 N N . PRO A 1 112 ? 11.523 0.928 0.34 1 98.44 112 PRO A N 1
ATOM 857 C CA . PRO A 1 112 ? 11.836 0.926 -1.092 1 98.44 112 PRO A CA 1
ATOM 858 C C . PRO A 1 112 ? 11.117 -0.191 -1.85 1 98.44 112 PRO A C 1
ATOM 860 O O . PRO A 1 112 ? 10.875 -1.262 -1.289 1 98.44 112 PRO A O 1
ATOM 863 N N . PHE A 1 113 ? 10.766 0.094 -3.092 1 98.38 113 PHE A N 1
ATOM 864 C CA . PHE A 1 113 ? 10.305 -0.951 -4 1 98.38 113 PHE A CA 1
ATOM 865 C C . PHE A 1 113 ? 11.492 -1.725 -4.574 1 98.38 113 PHE A C 1
ATOM 867 O O . PHE A 1 113 ? 12.586 -1.182 -4.703 1 98.38 113 PHE A O 1
ATOM 874 N N . GLN A 1 114 ? 11.242 -2.977 -4.875 1 96 114 GLN A N 1
ATOM 875 C CA . GLN A 1 114 ? 12.211 -3.734 -5.656 1 96 114 GLN A CA 1
ATOM 876 C C . GLN A 1 114 ? 12.43 -3.107 -7.031 1 96 114 GLN A C 1
ATOM 878 O O . GLN A 1 114 ? 11.5 -2.525 -7.602 1 96 114 GLN A O 1
ATOM 883 N N . PRO A 1 115 ? 13.68 -3.131 -7.445 1 89.81 115 PRO A N 1
ATOM 884 C CA . PRO A 1 115 ? 13.93 -2.561 -8.773 1 89.81 115 PRO A CA 1
ATOM 885 C C . PRO A 1 115 ? 13.117 -3.236 -9.875 1 89.81 115 PRO A C 1
ATOM 887 O O . PRO A 1 115 ? 12.773 -4.414 -9.758 1 89.81 115 PRO A O 1
ATOM 890 N N . GLU A 1 116 ? 12.625 -2.432 -10.789 1 76.75 116 GLU A N 1
ATOM 891 C CA . GLU A 1 116 ? 11.969 -3.002 -11.961 1 76.75 116 GLU A CA 1
ATOM 892 C C . GLU A 1 116 ? 12.93 -3.865 -12.766 1 76.75 116 GLU A C 1
ATOM 894 O O . GLU A 1 116 ? 14.117 -3.549 -12.875 1 76.75 116 GLU A O 1
ATOM 899 N N . PRO A 1 117 ? 12.375 -5.008 -13.133 1 64.25 117 PRO A N 1
ATOM 900 C CA . PRO A 1 117 ? 13.258 -5.828 -13.961 1 64.25 117 PRO A CA 1
ATOM 901 C C . PRO A 1 117 ? 13.789 -5.078 -15.188 1 64.25 117 PRO A C 1
ATOM 903 O O . PRO A 1 117 ? 13.062 -4.273 -15.781 1 64.25 117 PRO A O 1
ATOM 906 N N . GLU A 1 118 ? 15.156 -4.637 -15.156 1 51.38 118 GLU A N 1
ATOM 907 C CA . GLU A 1 118 ? 15.781 -4.004 -16.312 1 51.38 118 GLU A CA 1
ATOM 908 C C . GLU A 1 118 ? 15.445 -4.75 -17.594 1 51.38 118 GLU A C 1
ATOM 910 O O . GLU A 1 118 ? 15.469 -5.98 -17.625 1 51.38 118 GLU A O 1
ATOM 915 N N . GLU A 1 119 ? 14.594 -4.094 -18.531 1 43.62 119 GLU A N 1
ATOM 916 C CA . GLU A 1 119 ? 14.586 -4.691 -19.859 1 43.62 119 GLU A CA 1
ATOM 917 C C . GLU A 1 119 ? 15.977 -5.156 -20.266 1 43.62 119 GLU A C 1
ATOM 919 O O . GLU A 1 119 ? 16.984 -4.547 -19.891 1 43.62 119 GLU A O 1
ATOM 924 N N . MET B 1 1 ? -18.625 4.59 -12.922 1 80.69 1 MET B N 1
ATOM 925 C CA . MET B 1 1 ? -17.234 4.887 -13.258 1 80.69 1 MET B CA 1
ATOM 926 C C . MET B 1 1 ? -16.281 3.973 -12.492 1 80.69 1 MET B C 1
ATOM 928 O O . MET B 1 1 ? -16.594 3.539 -11.383 1 80.69 1 MET B O 1
ATOM 932 N N . PRO B 1 2 ? -15.258 3.479 -13.125 1 90.62 2 PRO B N 1
ATOM 933 C CA . PRO B 1 2 ? -14.43 2.492 -12.43 1 90.62 2 PRO B CA 1
ATOM 934 C C . PRO B 1 2 ? -13.766 3.055 -11.172 1 90.62 2 PRO B C 1
ATOM 936 O O . PRO B 1 2 ? -13.516 4.262 -11.094 1 90.62 2 PRO B O 1
ATOM 939 N N . GLN B 1 3 ? -13.703 2.234 -10.188 1 96 3 GLN B N 1
ATOM 940 C CA . GLN B 1 3 ? -13.102 2.533 -8.898 1 96 3 GLN B CA 1
ATOM 941 C C . GLN B 1 3 ? -11.719 1.888 -8.773 1 96 3 GLN B C 1
ATOM 943 O O . GLN B 1 3 ? -11.461 0.847 -9.383 1 96 3 GLN B O 1
ATOM 948 N N . GLN B 1 4 ? -10.844 2.543 -8.031 1 98.31 4 GLN B N 1
ATOM 949 C CA . GLN B 1 4 ? -9.523 1.97 -7.789 1 98.31 4 GLN B CA 1
ATOM 950 C C . GLN B 1 4 ? -9.523 1.118 -6.523 1 98.31 4 GLN B C 1
ATOM 952 O O . GLN B 1 4 ? -10.141 1.484 -5.52 1 98.31 4 GLN B O 1
ATOM 957 N N . TYR B 1 5 ? -8.812 0.006 -6.539 1 98.81 5 TYR B N 1
ATOM 958 C CA . TYR B 1 5 ? -8.672 -0.915 -5.418 1 98.81 5 TYR B CA 1
ATOM 959 C C . TYR B 1 5 ? -7.211 -1.253 -5.164 1 98.81 5 TYR B C 1
ATOM 961 O O . TYR B 1 5 ? -6.434 -1.415 -6.109 1 98.81 5 TYR B O 1
ATOM 969 N N . LEU B 1 6 ? -6.891 -1.383 -3.918 1 98.81 6 LEU B N 1
ATOM 970 C CA . LEU B 1 6 ? -5.625 -1.972 -3.498 1 98.81 6 LEU B CA 1
ATOM 971 C C . LEU B 1 6 ? -5.727 -3.492 -3.443 1 98.81 6 LEU B C 1
ATOM 973 O O . LEU B 1 6 ? -6.672 -4.035 -2.873 1 98.81 6 LEU B O 1
ATOM 977 N N . PHE B 1 7 ? -4.828 -4.168 -4.078 1 98.88 7 PHE B N 1
ATOM 978 C CA . PHE B 1 7 ? -4.582 -5.598 -3.912 1 98.88 7 PHE B CA 1
ATOM 979 C C . PHE B 1 7 ? -3.26 -5.836 -3.195 1 98.88 7 PHE B C 1
ATOM 981 O O . PHE B 1 7 ? -2.207 -5.914 -3.832 1 98.88 7 PHE B O 1
ATOM 988 N N . ALA B 1 8 ? -3.305 -5.957 -1.898 1 98.56 8 ALA B N 1
ATOM 989 C CA . ALA B 1 8 ? -2.09 -6.105 -1.103 1 98.56 8 ALA B CA 1
ATOM 990 C C . ALA B 1 8 ? -1.737 -7.574 -0.908 1 98.56 8 ALA B C 1
ATOM 992 O O . ALA B 1 8 ? -2.564 -8.359 -0.441 1 98.56 8 ALA B O 1
ATOM 993 N N . VAL B 1 9 ? -0.551 -7.926 -1.277 1 97.5 9 VAL B N 1
ATOM 994 C CA . VAL B 1 9 ? -0.028 -9.273 -1.07 1 97.5 9 VAL B CA 1
ATOM 995 C C . VAL B 1 9 ? 0.678 -9.352 0.282 1 97.5 9 VAL B C 1
ATOM 997 O O . VAL B 1 9 ? 1.634 -8.609 0.534 1 97.5 9 VAL B O 1
ATOM 1000 N N . HIS B 1 10 ? 0.258 -10.258 1.151 1 95.44 10 HIS B N 1
ATOM 1001 C CA . HIS B 1 10 ? 0.83 -10.367 2.488 1 95.44 10 HIS B CA 1
ATOM 1002 C C . HIS B 1 10 ? 1.735 -11.586 2.604 1 95.44 10 HIS B C 1
ATOM 1004 O O . HIS B 1 10 ? 1.417 -12.656 2.072 1 95.44 10 HIS B O 1
ATOM 1010 N N . HIS B 1 11 ? 2.814 -11.336 3.201 1 93.12 11 HIS B N 1
ATOM 1011 C CA . HIS B 1 11 ? 3.734 -12.391 3.594 1 93.12 11 HIS B CA 1
ATOM 1012 C C . HIS B 1 11 ? 3.676 -12.648 5.098 1 93.12 11 HIS B C 1
ATOM 1014 O O . HIS B 1 11 ? 3.219 -11.789 5.855 1 93.12 11 HIS B O 1
ATOM 1020 N N . VAL B 1 12 ? 4.059 -13.828 5.449 1 89.94 12 VAL B N 1
ATOM 1021 C CA . VAL B 1 12 ? 4.113 -14.211 6.855 1 89.94 12 VAL B CA 1
ATOM 1022 C C . VAL B 1 12 ? 5.543 -14.578 7.238 1 89.94 12 VAL B C 1
ATOM 1024 O O . VAL B 1 12 ? 6.172 -15.422 6.586 1 89.94 12 VAL B O 1
ATOM 1027 N N . GLU B 1 13 ? 5.98 -13.922 8.234 1 87.12 13 GLU B N 1
ATOM 1028 C CA . GLU B 1 13 ? 7.324 -14.219 8.719 1 87.12 13 GLU B CA 1
ATOM 1029 C C . GLU B 1 13 ? 7.453 -15.68 9.133 1 87.12 13 GLU B C 1
ATOM 1031 O O . GLU B 1 13 ? 6.578 -16.219 9.82 1 87.12 13 GLU B O 1
ATOM 1036 N N . GLY B 1 14 ? 8.539 -16.328 8.742 1 85.69 14 GLY B N 1
ATOM 1037 C CA . GLY B 1 14 ? 8.805 -17.688 9.148 1 85.69 14 GLY B CA 1
ATOM 1038 C C . GLY B 1 14 ? 8.352 -18.719 8.133 1 85.69 14 GLY B C 1
ATOM 1039 O O . GLY B 1 14 ? 8.68 -19.906 8.242 1 85.69 14 GLY B O 1
ATOM 1040 N N . GLU B 1 15 ? 7.555 -18.266 7.184 1 85.62 15 GLU B N 1
ATOM 1041 C CA . GLU B 1 15 ? 7.156 -19.188 6.121 1 85.62 15 GLU B CA 1
ATOM 1042 C C . GLU B 1 15 ? 8.344 -19.547 5.234 1 85.62 15 GLU B C 1
ATOM 1044 O O . GLU B 1 15 ? 9.188 -18.703 4.938 1 85.62 15 GLU B O 1
ATOM 1049 N N . ALA B 1 16 ? 8.391 -20.875 4.875 1 85.75 16 ALA B N 1
ATOM 1050 C CA . ALA B 1 16 ? 9.477 -21.344 4.023 1 85.75 16 ALA B CA 1
ATOM 1051 C C . ALA B 1 16 ? 9.445 -20.656 2.662 1 85.75 16 ALA B C 1
ATOM 1053 O O . ALA B 1 16 ? 8.383 -20.516 2.053 1 85.75 16 ALA B O 1
ATOM 1054 N N . PRO B 1 17 ? 10.609 -20.219 2.299 1 84.69 17 PRO B N 1
ATOM 1055 C CA . PRO B 1 17 ? 10.633 -19.672 0.943 1 84.69 17 PRO B CA 1
ATOM 1056 C C . PRO B 1 17 ? 10.312 -20.703 -0.127 1 84.69 17 PRO B C 1
ATOM 1058 O O . PRO B 1 17 ? 10.586 -21.891 0.065 1 84.69 17 PRO B O 1
ATOM 1061 N N . PRO B 1 18 ? 9.68 -20.234 -1.175 1 87.69 18 PRO B N 1
ATOM 1062 C CA . PRO B 1 18 ? 9.461 -21.156 -2.287 1 87.69 18 PRO B CA 1
ATOM 1063 C C . PRO B 1 18 ? 10.758 -21.719 -2.857 1 87.69 18 PRO B C 1
ATOM 1065 O O . PRO B 1 18 ? 11.82 -21.109 -2.707 1 87.69 18 PRO B O 1
ATOM 1068 N N . SER B 1 19 ? 10.609 -22.906 -3.525 1 93.69 19 SER B N 1
ATOM 1069 C CA . SER B 1 19 ? 11.734 -23.438 -4.281 1 93.69 19 SER B CA 1
ATOM 1070 C C . SER B 1 19 ? 12.062 -22.547 -5.477 1 93.69 19 SER B C 1
ATOM 1072 O O . SER B 1 19 ? 11.281 -21.656 -5.836 1 93.69 19 SER B O 1
ATOM 1074 N N . ALA B 1 20 ? 13.289 -22.75 -6.047 1 93.38 20 ALA B N 1
ATOM 1075 C CA . ALA B 1 20 ? 13.688 -22 -7.234 1 93.38 20 ALA B CA 1
ATOM 1076 C C . ALA B 1 20 ? 12.68 -22.188 -8.367 1 93.38 20 ALA B C 1
ATOM 1078 O O . ALA B 1 20 ? 12.344 -21.25 -9.078 1 93.38 20 ALA B O 1
ATOM 1079 N N . GLU B 1 21 ? 12.234 -23.375 -8.469 1 94.62 21 GLU B N 1
ATOM 1080 C CA . GLU B 1 21 ? 11.258 -23.688 -9.5 1 94.62 21 GLU B CA 1
ATOM 1081 C C . GLU B 1 21 ? 9.93 -22.984 -9.234 1 94.62 21 GLU B C 1
ATOM 1083 O O . GLU B 1 21 ? 9.32 -22.453 -10.156 1 94.62 21 GLU B O 1
ATOM 1088 N N . GLU B 1 22 ? 9.484 -23.016 -7.996 1 92.12 22 GLU B N 1
ATOM 1089 C CA . GLU B 1 22 ? 8.242 -22.344 -7.617 1 92.12 22 GLU B CA 1
ATOM 1090 C C . GLU B 1 22 ? 8.344 -20.844 -7.828 1 92.12 22 GLU B C 1
ATOM 1092 O O . GLU B 1 22 ? 7.391 -20.203 -8.289 1 92.12 22 GLU B O 1
ATOM 1097 N N . MET B 1 23 ? 9.484 -20.328 -7.449 1 92.5 23 MET B N 1
ATOM 1098 C CA . MET B 1 23 ? 9.703 -18.891 -7.609 1 92.5 23 MET B CA 1
ATOM 1099 C C . MET B 1 23 ? 9.609 -18.484 -9.078 1 92.5 23 MET B C 1
ATOM 1101 O O . MET B 1 23 ? 8.961 -17.5 -9.414 1 92.5 23 MET B O 1
ATOM 1105 N N . GLU B 1 24 ? 10.234 -19.203 -9.953 1 94.75 24 GLU B N 1
ATOM 1106 C CA . GLU B 1 24 ? 10.18 -18.938 -11.391 1 94.75 24 GLU B CA 1
ATOM 1107 C C . GLU B 1 24 ? 8.75 -19 -11.914 1 94.75 24 GLU B C 1
ATOM 1109 O O . GLU B 1 24 ? 8.344 -18.156 -12.719 1 94.75 24 GLU B O 1
ATOM 1114 N N . GLN B 1 25 ? 8.055 -20.016 -11.484 1 95.12 25 GLN B N 1
ATOM 1115 C CA . GLN B 1 25 ? 6.668 -20.141 -11.914 1 95.12 25 GLN B CA 1
ATOM 1116 C C . GLN B 1 25 ? 5.828 -18.969 -11.406 1 95.12 25 GLN B C 1
ATOM 1118 O O . GLN B 1 25 ? 4.941 -18.484 -12.109 1 95.12 25 GLN B O 1
ATOM 1123 N N . MET B 1 26 ? 6.074 -18.578 -10.18 1 94.25 26 MET B N 1
ATOM 1124 C CA . MET B 1 26 ? 5.355 -17.438 -9.609 1 94.25 26 MET B CA 1
ATOM 1125 C C . MET B 1 26 ? 5.629 -16.172 -10.414 1 94.25 26 MET B C 1
ATOM 1127 O O . MET B 1 26 ? 4.707 -15.398 -10.68 1 94.25 26 MET B O 1
ATOM 1131 N N . PHE B 1 27 ? 6.902 -15.969 -10.734 1 94.81 27 PHE B N 1
ATOM 1132 C CA . PHE B 1 27 ? 7.266 -14.812 -11.547 1 94.81 27 PHE B CA 1
ATOM 1133 C C . PHE B 1 27 ? 6.523 -14.836 -12.883 1 94.81 27 PHE B C 1
ATOM 1135 O O . PHE B 1 27 ? 6.004 -13.805 -13.32 1 94.81 27 PHE B O 1
ATOM 1142 N N . THR B 1 28 ? 6.445 -15.984 -13.484 1 97.19 28 THR B N 1
ATOM 1143 C CA . THR B 1 28 ? 5.746 -16.141 -14.758 1 97.19 28 THR B CA 1
ATOM 1144 C C . THR B 1 28 ? 4.254 -15.875 -14.602 1 97.19 28 THR B C 1
ATOM 1146 O O . THR B 1 28 ? 3.666 -15.133 -15.391 1 97.19 28 THR B O 1
ATOM 1149 N N . ASP B 1 29 ? 3.631 -16.438 -13.578 1 97.44 29 ASP B N 1
ATOM 1150 C CA . ASP B 1 29 ? 2.197 -16.297 -13.352 1 97.44 29 ASP B CA 1
ATOM 1151 C C . ASP B 1 29 ? 1.831 -14.859 -13.023 1 97.44 29 ASP B C 1
ATOM 1153 O O . ASP B 1 29 ? 0.845 -14.328 -13.539 1 97.44 29 ASP B O 1
ATOM 1157 N N . VAL B 1 30 ? 2.605 -14.227 -12.195 1 97.5 30 VAL B N 1
ATOM 1158 C CA . VAL B 1 30 ? 2.363 -12.836 -11.844 1 97.5 30 VAL B CA 1
ATOM 1159 C C . VAL B 1 30 ? 2.566 -11.945 -13.062 1 97.5 30 VAL B C 1
ATOM 1161 O O . VAL B 1 30 ? 1.804 -11 -13.289 1 97.5 30 VAL B O 1
ATOM 1164 N N . GLY B 1 31 ? 3.625 -12.211 -13.773 1 97.94 31 GLY B N 1
ATOM 1165 C CA . GLY B 1 31 ? 3.834 -11.492 -15.023 1 97.94 31 GLY B CA 1
ATOM 1166 C C . GLY B 1 31 ? 2.652 -11.594 -15.969 1 97.94 31 GLY B C 1
ATOM 1167 O O . GLY B 1 31 ? 2.244 -10.594 -16.562 1 97.94 31 GLY B O 1
ATOM 1168 N N . ALA B 1 32 ? 2.127 -12.781 -16.156 1 98.5 32 ALA B N 1
ATOM 1169 C CA . ALA B 1 32 ? 0.966 -12.992 -17.016 1 98.5 32 ALA B CA 1
ATOM 1170 C C . ALA B 1 32 ? -0.245 -12.219 -16.516 1 98.5 32 ALA B C 1
ATOM 1172 O O . ALA B 1 32 ? -1.001 -11.641 -17.297 1 98.5 32 ALA B O 1
ATOM 1173 N N . PHE B 1 33 ? -0.442 -12.203 -15.281 1 98.5 33 PHE B N 1
ATOM 1174 C CA . PHE B 1 33 ? -1.524 -11.438 -14.68 1 98.5 33 PHE B CA 1
ATOM 1175 C C . PHE B 1 33 ? -1.352 -9.945 -14.961 1 98.5 33 PHE B C 1
ATOM 1177 O O . PHE B 1 33 ? -2.301 -9.273 -15.367 1 98.5 33 PHE B O 1
ATOM 1184 N N . ASN B 1 34 ? -0.124 -9.469 -14.727 1 98.38 34 ASN B N 1
ATOM 1185 C CA . ASN B 1 34 ? 0.173 -8.062 -15.016 1 98.38 34 ASN B CA 1
ATOM 1186 C C . ASN B 1 34 ? -0.159 -7.703 -16.453 1 98.38 34 ASN B C 1
ATOM 1188 O O . ASN B 1 34 ? -0.825 -6.699 -16.719 1 98.38 34 ASN B O 1
ATOM 1192 N N . GLU B 1 35 ? 0.293 -8.531 -17.344 1 98.25 35 GLU B N 1
ATOM 1193 C CA . GLU B 1 35 ? 0.05 -8.281 -18.75 1 98.25 35 GLU B CA 1
ATOM 1194 C C . GLU B 1 35 ? -1.445 -8.242 -19.062 1 98.25 35 GLU B C 1
ATOM 1196 O O . GLU B 1 35 ? -1.909 -7.375 -19.812 1 98.25 35 GLU B O 1
ATOM 1201 N N . ARG B 1 36 ? -2.172 -9.125 -18.531 1 98.44 36 ARG B N 1
ATOM 1202 C CA . ARG B 1 36 ? -3.611 -9.195 -18.781 1 98.44 36 ARG B CA 1
ATOM 1203 C C . ARG B 1 36 ? -4.309 -7.926 -18.297 1 98.44 36 ARG B C 1
ATOM 1205 O O . ARG B 1 36 ? -5.094 -7.324 -19.016 1 98.44 36 ARG B O 1
ATOM 1212 N N . VAL B 1 37 ? -4.043 -7.555 -17.031 1 98.19 37 VAL B N 1
ATOM 1213 C CA . VAL B 1 37 ? -4.766 -6.418 -16.469 1 98.19 37 VAL B CA 1
ATOM 1214 C C . VAL B 1 37 ? -4.309 -5.133 -17.156 1 98.19 37 VAL B C 1
ATOM 1216 O O . VAL B 1 37 ? -5.078 -4.172 -17.25 1 98.19 37 VAL B O 1
ATOM 1219 N N . MET B 1 38 ? -3.088 -5.09 -17.609 1 98.31 38 MET B N 1
ATOM 1220 C CA . MET B 1 38 ? -2.652 -3.961 -18.422 1 98.31 38 MET B CA 1
ATOM 1221 C C . MET B 1 38 ? -3.404 -3.93 -19.75 1 98.31 38 MET B C 1
ATOM 1223 O O . MET B 1 38 ? -3.889 -2.875 -20.172 1 98.31 38 MET B O 1
ATOM 1227 N N . ASP B 1 39 ? -3.539 -5.086 -20.375 1 98.31 39 ASP B N 1
ATOM 1228 C CA . ASP B 1 39 ? -4.238 -5.195 -21.656 1 98.31 39 ASP B CA 1
ATOM 1229 C C . ASP B 1 39 ? -5.715 -4.824 -21.5 1 98.31 39 ASP B C 1
ATOM 1231 O O . ASP B 1 39 ? -6.309 -4.246 -22.422 1 98.31 39 ASP B O 1
ATOM 1235 N N . GLU B 1 40 ? -6.277 -5.113 -20.422 1 98 40 GLU B N 1
ATOM 1236 C CA . GLU B 1 40 ? -7.684 -4.832 -20.141 1 98 40 GLU B CA 1
ATOM 1237 C C . GLU B 1 40 ? -7.883 -3.381 -19.719 1 98 40 GLU B C 1
ATOM 1239 O O . GLU B 1 40 ? -9.016 -2.943 -19.5 1 98 40 GLU B O 1
ATOM 1244 N N . GLY B 1 41 ? -6.828 -2.658 -19.578 1 97.69 41 GLY B N 1
ATOM 1245 C CA . GLY B 1 41 ? -6.902 -1.253 -19.203 1 97.69 41 GLY B CA 1
ATOM 1246 C C . GLY B 1 41 ? -7.199 -1.034 -17.734 1 97.69 41 GLY B C 1
ATOM 1247 O O . GLY B 1 41 ? -7.734 0.007 -17.359 1 97.69 41 GLY B O 1
ATOM 1248 N N . ARG B 1 42 ? -6.859 -1.98 -16.859 1 98.19 42 ARG B N 1
ATOM 1249 C CA . ARG B 1 42 ? -7.195 -1.92 -15.445 1 98.19 42 ARG B CA 1
ATOM 1250 C C . ARG B 1 42 ? -5.984 -1.5 -14.609 1 98.19 42 ARG B C 1
ATOM 1252 O O . ARG B 1 42 ? -6.121 -1.177 -13.43 1 98.19 42 ARG B O 1
ATOM 1259 N N . TRP B 1 43 ? -4.828 -1.403 -15.148 1 98.38 43 TRP B N 1
ATOM 1260 C CA . TRP B 1 43 ? -3.562 -1.221 -14.445 1 98.38 43 TRP B CA 1
ATOM 1261 C C . TRP B 1 43 ? -3.379 0.233 -14.023 1 98.38 43 TRP B C 1
ATOM 1263 O O . TRP B 1 43 ? -3.443 1.141 -14.859 1 98.38 43 TRP B O 1
ATOM 1273 N N . VAL B 1 44 ? -3.199 0.496 -12.781 1 97.94 44 VAL B N 1
ATOM 1274 C CA . VAL B 1 44 ? -2.848 1.814 -12.258 1 97.94 44 VAL B CA 1
ATOM 1275 C C . VAL B 1 44 ? -1.406 1.804 -11.758 1 97.94 44 VAL B C 1
ATOM 1277 O O . VAL B 1 44 ? -0.612 2.678 -12.109 1 97.94 44 VAL B O 1
ATOM 1280 N N . PHE B 1 45 ? -1.099 0.796 -10.953 1 97.56 45 PHE B N 1
ATOM 1281 C CA . PHE B 1 45 ? 0.239 0.641 -10.391 1 97.56 45 PHE B CA 1
ATOM 1282 C C . PHE B 1 45 ? 0.449 -0.778 -9.883 1 97.56 45 PHE B C 1
ATOM 1284 O O . PHE B 1 45 ? -0.509 -1.454 -9.5 1 97.56 45 PHE B O 1
ATOM 1291 N N . GLY B 1 46 ? 1.743 -1.169 -9.844 1 97.62 46 GLY B N 1
ATOM 1292 C CA . GLY B 1 46 ? 2.121 -2.426 -9.211 1 97.62 46 GLY B CA 1
ATOM 1293 C C . GLY B 1 46 ? 3.602 -2.514 -8.898 1 97.62 46 GLY B C 1
ATOM 1294 O O . GLY B 1 46 ? 4.438 -2.037 -9.664 1 97.62 46 GLY B O 1
ATOM 1295 N N . GLY B 1 47 ? 3.902 -3.178 -7.785 1 96.56 47 GLY B N 1
ATOM 1296 C CA . GLY B 1 47 ? 5.301 -3.342 -7.426 1 96.56 47 GLY B CA 1
ATOM 1297 C C . GLY B 1 47 ? 5.508 -4.195 -6.191 1 96.56 47 GLY B C 1
ATOM 1298 O O . GLY B 1 47 ? 4.629 -4.27 -5.328 1 96.56 47 GLY B O 1
ATOM 1299 N N . GLY B 1 48 ? 6.645 -4.855 -6.148 1 97.25 48 GLY B N 1
ATOM 1300 C CA . GLY B 1 48 ? 7.105 -5.543 -4.957 1 97.25 48 GLY B CA 1
ATOM 1301 C C . GLY B 1 48 ? 7.961 -4.672 -4.055 1 97.25 48 GLY B C 1
ATOM 1302 O O . GLY B 1 48 ? 8.758 -3.863 -4.535 1 97.25 48 GLY B O 1
ATOM 1303 N N . LEU B 1 49 ? 7.781 -4.906 -2.775 1 97.69 49 LEU B N 1
ATOM 1304 C CA . LEU B 1 49 ? 8.539 -4.133 -1.8 1 97.69 49 LEU B CA 1
ATOM 1305 C C . LEU B 1 49 ? 9.773 -4.898 -1.341 1 97.69 49 LEU B C 1
ATOM 1307 O O . LEU B 1 49 ? 9.766 -6.129 -1.301 1 97.69 49 LEU B O 1
ATOM 1311 N N . GLU B 1 50 ? 10.836 -4.156 -1.003 1 96.69 50 GLU B N 1
ATOM 1312 C CA . GLU B 1 50 ? 11.977 -4.758 -0.316 1 96.69 50 GLU B CA 1
ATOM 1313 C C . GLU B 1 50 ? 11.562 -5.32 1.043 1 96.69 50 GLU B C 1
ATOM 1315 O O . GLU B 1 50 ? 10.484 -5.012 1.545 1 96.69 50 GLU B O 1
ATOM 1320 N N . PRO B 1 51 ? 12.383 -6.18 1.631 1 94.12 51 PRO B N 1
ATOM 1321 C CA . PRO B 1 51 ? 12.031 -6.789 2.914 1 94.12 51 PRO B CA 1
ATOM 1322 C C . PRO B 1 51 ? 11.656 -5.754 3.975 1 94.12 51 PRO B C 1
ATOM 1324 O O . PRO B 1 51 ? 12.117 -4.613 3.918 1 94.12 51 PRO B O 1
ATOM 1327 N N . ARG B 1 52 ? 10.781 -6.141 4.902 1 93.81 52 ARG B N 1
ATOM 1328 C CA . ARG B 1 52 ? 10.211 -5.238 5.902 1 93.81 52 ARG B CA 1
ATOM 1329 C C . ARG B 1 52 ? 11.312 -4.59 6.738 1 93.81 52 ARG B C 1
ATOM 1331 O O . ARG B 1 52 ? 11.125 -3.49 7.27 1 93.81 52 ARG B O 1
ATOM 1338 N N . GLU B 1 53 ? 12.516 -5.273 6.84 1 93.88 53 GLU B N 1
ATOM 1339 C CA . GLU B 1 53 ? 13.625 -4.762 7.633 1 93.88 53 GLU B CA 1
ATOM 1340 C C . GLU B 1 53 ? 14.211 -3.492 7.012 1 93.88 53 GLU B C 1
ATOM 1342 O O . GLU B 1 53 ? 14.938 -2.748 7.672 1 93.88 53 GLU B O 1
ATOM 1347 N N . THR B 1 54 ? 13.875 -3.23 5.785 1 96.25 54 THR B N 1
ATOM 1348 C CA . THR B 1 54 ? 14.398 -2.049 5.109 1 96.25 54 THR B CA 1
ATOM 1349 C C . THR B 1 54 ? 13.5 -0.84 5.359 1 96.25 54 THR B C 1
ATOM 1351 O O . THR B 1 54 ? 13.82 0.277 4.953 1 96.25 54 THR B O 1
ATOM 1354 N N . ALA B 1 55 ? 12.414 -1.021 6.066 1 97.75 55 ALA B N 1
ATOM 1355 C CA . ALA B 1 55 ? 11.484 0.069 6.352 1 97.75 55 ALA B CA 1
ATOM 1356 C C . ALA B 1 55 ? 12.078 1.052 7.352 1 97.75 55 ALA B C 1
ATOM 1358 O O . ALA B 1 55 ? 12.883 0.668 8.203 1 97.75 55 ALA B O 1
ATOM 1359 N N . THR B 1 56 ? 11.703 2.299 7.242 1 98.5 56 THR B N 1
ATOM 1360 C CA . THR B 1 56 ? 11.984 3.385 8.18 1 98.5 56 THR B CA 1
ATOM 1361 C C . THR B 1 56 ? 10.719 4.191 8.469 1 98.5 56 THR B C 1
ATOM 1363 O O . THR B 1 56 ? 9.938 4.477 7.559 1 98.5 56 THR B O 1
ATOM 1366 N N . VAL B 1 57 ? 10.523 4.508 9.695 1 98.25 57 VAL B N 1
ATOM 1367 C CA . VAL B 1 57 ? 9.32 5.262 10.055 1 98.25 57 VAL B CA 1
ATOM 1368 C C . VAL B 1 57 ? 9.711 6.684 10.453 1 98.25 57 VAL B C 1
ATOM 1370 O O . VAL B 1 57 ? 10.625 6.887 11.25 1 98.25 57 VAL B O 1
ATOM 1373 N N . VAL B 1 58 ? 9.023 7.66 9.859 1 98.38 58 VAL B N 1
ATOM 1374 C CA . VAL B 1 58 ? 9.211 9.078 10.164 1 98.38 58 VAL B CA 1
ATOM 1375 C C . VAL B 1 58 ? 7.984 9.617 10.891 1 98.38 58 VAL B C 1
ATOM 1377 O O . VAL B 1 58 ? 6.852 9.406 10.445 1 98.38 58 VAL B O 1
ATOM 1380 N N . ARG B 1 59 ? 8.18 10.242 12 1 96.69 59 ARG B N 1
ATOM 1381 C CA . ARG B 1 59 ? 7.121 10.898 12.758 1 96.69 59 ARG B CA 1
ATOM 1382 C C . ARG B 1 59 ? 7.418 12.383 12.938 1 96.69 59 ARG B C 1
ATOM 1384 O O . ARG B 1 59 ? 8.562 12.773 13.18 1 96.69 59 ARG B O 1
ATOM 1391 N N . ALA B 1 60 ? 6.328 13.125 12.758 1 92.38 60 ALA B N 1
ATOM 1392 C CA . ALA B 1 60 ? 6.484 14.531 13.133 1 92.38 60 ALA B CA 1
ATOM 1393 C C . ALA B 1 60 ? 6.477 14.703 14.648 1 92.38 60 ALA B C 1
ATOM 1395 O O . ALA B 1 60 ? 5.695 14.047 15.344 1 92.38 60 ALA B O 1
ATOM 1396 N N . ALA B 1 61 ? 7.457 15.43 15.094 1 85.44 61 ALA B N 1
ATOM 1397 C CA . ALA B 1 61 ? 7.57 15.766 16.516 1 85.44 61 ALA B CA 1
ATOM 1398 C C . ALA B 1 61 ? 7.777 17.266 16.703 1 85.44 61 ALA B C 1
ATOM 1400 O O . ALA B 1 61 ? 8.391 17.938 15.859 1 85.44 61 ALA B O 1
ATOM 1401 N N . ASP B 1 62 ? 7.055 17.719 17.719 1 80.62 62 ASP B N 1
ATOM 1402 C CA . ASP B 1 62 ? 7.098 19.125 18.078 1 80.62 62 ASP B CA 1
ATOM 1403 C C . ASP B 1 62 ? 8.289 19.828 17.406 1 80.62 62 ASP B C 1
ATOM 1405 O O . ASP B 1 62 ? 9.352 19.969 18.016 1 80.62 62 ASP B O 1
ATOM 1409 N N . GLY B 1 63 ? 8.008 20.266 16.219 1 79.31 63 GLY B N 1
ATOM 1410 C CA . GLY B 1 63 ? 8.969 21.062 15.461 1 79.31 63 GLY B CA 1
ATOM 1411 C C . GLY B 1 63 ? 10.117 20.234 14.906 1 79.31 63 GLY B C 1
ATOM 1412 O O . GLY B 1 63 ? 11.062 20.781 14.336 1 79.31 63 GLY B O 1
ATOM 1413 N N . ASP B 1 64 ? 10.148 19.062 15.125 1 91.94 64 ASP B N 1
ATOM 1414 C CA . ASP B 1 64 ? 11.188 18.172 14.609 1 91.94 64 ASP B CA 1
ATOM 1415 C C . ASP B 1 64 ? 10.586 16.875 14.078 1 91.94 64 ASP B C 1
ATOM 1417 O O . ASP B 1 64 ? 9.398 16.828 13.734 1 91.94 64 ASP B O 1
ATOM 1421 N N . HIS B 1 65 ? 11.469 16 13.648 1 96.75 65 HIS B N 1
ATOM 1422 C CA . HIS B 1 65 ? 11.07 14.672 13.211 1 96.75 65 HIS B CA 1
ATOM 1423 C C . HIS B 1 65 ? 11.891 13.594 13.914 1 96.75 65 HIS B C 1
ATOM 1425 O O . HIS B 1 65 ? 13.07 13.797 14.211 1 96.75 65 HIS B O 1
ATOM 1431 N N . VAL B 1 66 ? 11.25 12.516 14.258 1 96.31 66 VAL B N 1
ATOM 1432 C CA . VAL B 1 66 ? 11.906 11.32 14.773 1 96.31 66 VAL B CA 1
ATOM 1433 C C . VAL B 1 66 ? 11.891 10.227 13.711 1 96.31 66 VAL B C 1
ATOM 1435 O O . VAL B 1 66 ? 10.859 9.969 13.086 1 96.31 66 VAL B O 1
ATOM 1438 N N . ILE B 1 67 ? 13.055 9.656 13.523 1 97.12 67 ILE B N 1
ATOM 1439 C CA . ILE B 1 67 ? 13.195 8.586 12.547 1 97.12 67 ILE B CA 1
ATOM 1440 C C . ILE B 1 67 ? 13.609 7.293 13.242 1 97.12 67 ILE B C 1
ATOM 1442 O O . ILE B 1 67 ? 14.555 7.281 14.031 1 97.12 67 ILE B O 1
ATOM 1446 N N . THR B 1 68 ? 12.914 6.238 12.977 1 96.88 68 THR B N 1
ATOM 1447 C CA . THR B 1 68 ? 13.219 4.941 13.57 1 96.88 68 THR B CA 1
ATOM 1448 C C . THR B 1 68 ? 13.359 3.873 12.492 1 96.88 68 THR B C 1
ATOM 1450 O O . THR B 1 68 ? 12.609 3.865 11.508 1 96.88 68 THR B O 1
ATOM 1453 N N . ASP B 1 69 ? 14.328 3 12.742 1 96.62 69 ASP B N 1
ATOM 1454 C CA . ASP B 1 69 ? 14.523 1.894 11.805 1 96.62 69 ASP B CA 1
ATOM 1455 C C . ASP B 1 69 ? 13.469 0.808 12.016 1 96.62 69 ASP B C 1
ATOM 1457 O O . ASP B 1 69 ? 13.062 0.542 13.148 1 96.62 69 ASP B O 1
ATOM 1461 N N . GLY B 1 70 ? 13.102 0.194 10.922 1 96.19 70 GLY B N 1
ATOM 1462 C CA . GLY B 1 70 ? 12.172 -0.922 10.977 1 96.19 70 GLY B CA 1
ATOM 1463 C C . GLY B 1 70 ? 10.734 -0.519 10.68 1 96.19 70 GLY B C 1
ATOM 1464 O O . GLY B 1 70 ? 10.438 0.668 10.539 1 96.19 70 GLY B O 1
ATOM 1465 N N . PRO B 1 71 ? 9.875 -1.481 10.516 1 94.94 71 PRO B N 1
ATOM 1466 C CA . PRO B 1 71 ? 8.484 -1.213 10.164 1 94.94 71 PRO B CA 1
ATOM 1467 C C . PRO B 1 71 ? 7.695 -0.588 11.312 1 94.94 71 PRO B C 1
ATOM 1469 O O . PRO B 1 71 ? 8.086 -0.719 12.477 1 94.94 71 PRO B O 1
ATOM 1472 N N . PHE B 1 72 ? 6.621 0.044 10.977 1 93.25 72 PHE B N 1
ATOM 1473 C CA . PHE B 1 72 ? 5.742 0.641 11.977 1 93.25 72 PHE B CA 1
ATOM 1474 C C . PHE B 1 72 ? 5.023 -0.437 12.781 1 93.25 72 PHE B C 1
ATOM 1476 O O . PHE B 1 72 ? 4.98 -0.374 14.016 1 93.25 72 PHE B O 1
ATOM 1483 N N . ILE B 1 73 ? 4.477 -1.418 12.047 1 87.5 73 ILE B N 1
ATOM 1484 C CA . ILE B 1 73 ? 3.764 -2.521 12.68 1 87.5 73 ILE B CA 1
ATOM 1485 C C . ILE B 1 73 ? 4.715 -3.697 12.891 1 87.5 73 ILE B C 1
ATOM 1487 O O . ILE B 1 73 ? 5.309 -4.199 11.938 1 87.5 73 ILE B O 1
ATOM 1491 N N . GLU B 1 74 ? 4.84 -4.059 14.18 1 85.31 74 GLU B N 1
ATOM 1492 C CA . GLU B 1 74 ? 5.598 -5.27 14.469 1 85.31 74 GLU B CA 1
ATOM 1493 C C . GLU B 1 74 ? 4.691 -6.496 14.5 1 85.31 74 GLU B C 1
ATOM 1495 O O . GLU B 1 74 ? 4.102 -6.816 15.531 1 85.31 74 GLU B O 1
ATOM 1500 N N . ALA B 1 75 ? 4.48 -7.086 13.359 1 85.69 75 ALA B N 1
ATOM 1501 C CA . ALA B 1 75 ? 3.643 -8.266 13.188 1 85.69 75 ALA B CA 1
ATOM 1502 C C . ALA B 1 75 ? 4.352 -9.32 12.344 1 85.69 75 ALA B C 1
ATOM 1504 O O . ALA B 1 75 ? 5.32 -9.023 11.641 1 85.69 75 ALA B O 1
ATOM 1505 N N . ARG B 1 76 ? 3.898 -10.5 12.508 1 88.62 76 ARG B N 1
ATOM 1506 C CA . ARG B 1 76 ? 4.422 -11.578 11.672 1 88.62 76 ARG B CA 1
ATOM 1507 C C . ARG B 1 76 ? 3.99 -11.398 10.219 1 88.62 76 ARG B C 1
ATOM 1509 O O . ARG B 1 76 ? 4.734 -11.742 9.297 1 88.62 76 ARG B O 1
ATOM 1516 N N . GLU B 1 77 ? 2.855 -10.867 10.062 1 92.31 77 GLU B N 1
ATOM 1517 C CA . GLU B 1 77 ? 2.322 -10.609 8.727 1 92.31 77 GLU B CA 1
ATOM 1518 C C . GLU B 1 77 ? 2.684 -9.203 8.25 1 92.31 77 GLU B C 1
ATOM 1520 O O . GLU B 1 77 ? 2.67 -8.25 9.039 1 92.31 77 GLU B O 1
ATOM 1525 N N . TYR B 1 78 ? 3.066 -9.094 6.969 1 93.88 78 TYR B N 1
ATOM 1526 C CA . TYR B 1 78 ? 3.412 -7.797 6.395 1 93.88 78 TYR B CA 1
ATOM 1527 C C . TYR B 1 78 ? 3.176 -7.785 4.891 1 93.88 78 TYR B C 1
ATOM 1529 O O . TYR B 1 78 ? 3.084 -8.844 4.262 1 93.88 78 TYR B O 1
ATOM 1537 N N . ILE B 1 79 ? 3.059 -6.602 4.371 1 96.12 79 ILE B N 1
ATOM 1538 C CA . ILE B 1 79 ? 2.828 -6.453 2.938 1 96.12 79 ILE B CA 1
ATOM 1539 C C . ILE B 1 79 ? 4.141 -6.66 2.182 1 96.12 79 ILE B C 1
ATOM 1541 O O . ILE B 1 79 ? 5.141 -6 2.473 1 96.12 79 ILE B O 1
ATOM 1545 N N . GLY B 1 80 ? 4.113 -7.574 1.222 1 96 80 GLY B N 1
ATOM 1546 C CA . GLY B 1 80 ? 5.273 -7.809 0.381 1 96 80 GLY B CA 1
ATOM 1547 C C . GLY B 1 80 ? 5.242 -7.023 -0.918 1 96 80 GLY B C 1
ATOM 1548 O O . GLY B 1 80 ? 6.27 -6.855 -1.574 1 96 80 GLY B O 1
ATOM 1549 N N . GLY B 1 81 ? 4.152 -6.598 -1.342 1 97.56 81 GLY B N 1
ATOM 1550 C CA . GLY B 1 81 ? 3.861 -5.855 -2.559 1 97.56 81 GLY B CA 1
ATOM 1551 C C . GLY B 1 81 ? 2.375 -5.676 -2.805 1 97.56 81 GLY B C 1
ATOM 1552 O O . GLY B 1 81 ? 1.551 -6.117 -2.002 1 97.56 81 GLY B O 1
ATOM 1553 N N . PHE B 1 82 ? 2.107 -4.984 -3.932 1 98.62 82 PHE B N 1
ATOM 1554 C CA . PHE B 1 82 ? 0.685 -4.785 -4.176 1 98.62 82 PHE B CA 1
ATOM 1555 C C . PHE B 1 82 ? 0.44 -4.305 -5.602 1 98.62 82 PHE B C 1
ATOM 1557 O O . PHE B 1 82 ? 1.385 -3.963 -6.316 1 98.62 82 PHE B O 1
ATOM 1564 N N . TRP B 1 83 ? -0.795 -4.387 -5.977 1 98.69 83 TRP B N 1
ATOM 1565 C CA . TRP B 1 83 ? -1.342 -3.742 -7.168 1 98.69 83 TRP B CA 1
ATOM 1566 C C . TRP B 1 83 ? -2.357 -2.672 -6.789 1 98.69 83 TRP B C 1
ATOM 1568 O O . TRP B 1 83 ? -3.033 -2.781 -5.762 1 98.69 83 TRP B O 1
ATOM 1578 N N . VAL B 1 84 ? -2.416 -1.67 -7.562 1 98.75 84 VAL B N 1
ATOM 1579 C CA . VAL B 1 84 ? -3.578 -0.791 -7.645 1 98.75 84 VAL B CA 1
ATOM 1580 C C . VAL B 1 84 ? -4.27 -0.978 -8.992 1 98.75 84 VAL B C 1
ATOM 1582 O O . VAL B 1 84 ? -3.688 -0.7 -10.047 1 98.75 84 VAL B O 1
ATOM 1585 N N . LEU B 1 85 ? -5.469 -1.451 -8.984 1 98.75 85 LEU B N 1
ATOM 1586 C CA . LEU B 1 85 ? -6.227 -1.751 -10.195 1 98.75 85 LEU B CA 1
ATOM 1587 C C . LEU B 1 85 ? -7.586 -1.06 -10.172 1 98.75 85 LEU B C 1
ATOM 1589 O O . LEU B 1 85 ? -8.102 -0.732 -9.102 1 98.75 85 LEU B O 1
ATOM 1593 N N . THR B 1 86 ? -8.141 -0.882 -11.367 1 98.44 86 THR B N 1
ATOM 1594 C CA . THR B 1 86 ? -9.5 -0.357 -11.477 1 98.44 86 THR B CA 1
ATOM 1595 C C . THR B 1 86 ? -10.5 -1.484 -11.711 1 98.44 86 THR B C 1
ATOM 1597 O O . THR B 1 86 ? -10.172 -2.484 -12.359 1 98.44 86 THR B O 1
ATOM 1600 N N . ALA B 1 87 ? -11.625 -1.423 -11.164 1 98.38 87 ALA B N 1
ATOM 1601 C CA . ALA B 1 87 ? -12.766 -2.309 -11.367 1 98.38 87 ALA B CA 1
ATOM 1602 C C . ALA B 1 87 ? -14.086 -1.54 -11.273 1 98.38 87 ALA B C 1
ATOM 1604 O O . ALA B 1 87 ? -14.141 -0.48 -10.641 1 98.38 87 ALA B O 1
ATOM 1605 N N . GLU B 1 88 ? -15.102 -2.066 -11.836 1 97.5 88 GLU B N 1
ATOM 1606 C CA . GLU B 1 88 ? -16.391 -1.392 -11.836 1 97.5 88 GLU B CA 1
ATOM 1607 C C . GLU B 1 88 ? -17.031 -1.406 -10.445 1 97.5 88 GLU B C 1
ATOM 1609 O O . GLU B 1 88 ? -17.781 -0.498 -10.094 1 97.5 88 GLU B O 1
ATOM 1614 N N . ASP B 1 89 ? -16.828 -2.473 -9.742 1 97.25 89 ASP B N 1
ATOM 1615 C CA . ASP B 1 89 ? -17.328 -2.637 -8.383 1 97.25 89 ASP B CA 1
ATOM 1616 C C . ASP B 1 89 ? -16.516 -3.67 -7.617 1 97.25 89 ASP B C 1
ATOM 1618 O O . ASP B 1 89 ? -15.539 -4.215 -8.141 1 97.25 89 ASP B O 1
ATOM 1622 N N . LEU B 1 90 ? -16.922 -3.869 -6.395 1 97.38 90 LEU B N 1
ATOM 1623 C CA . LEU B 1 90 ? -16.188 -4.777 -5.523 1 97.38 90 LEU B CA 1
ATOM 1624 C C . LEU B 1 90 ? -16.234 -6.203 -6.059 1 97.38 90 LEU B C 1
ATOM 1626 O O . LEU B 1 90 ? -15.25 -6.945 -5.949 1 97.38 90 LEU B O 1
ATOM 1630 N N . ASP B 1 91 ? -17.359 -6.629 -6.598 1 97.69 91 ASP B N 1
ATOM 1631 C CA . ASP B 1 91 ? -17.469 -7.977 -7.141 1 97.69 91 ASP B CA 1
ATOM 1632 C C . ASP B 1 91 ? -16.438 -8.227 -8.227 1 97.69 91 ASP B C 1
ATOM 1634 O O . ASP B 1 91 ? -15.781 -9.273 -8.25 1 97.69 91 ASP B O 1
ATOM 1638 N N . GLU B 1 92 ? -16.281 -7.281 -9.102 1 98.38 92 GLU B N 1
ATOM 1639 C CA . GLU B 1 92 ? -15.273 -7.398 -10.156 1 98.38 92 GLU B CA 1
ATOM 1640 C C . GLU B 1 92 ? -13.867 -7.383 -9.578 1 98.38 92 GLU B C 1
ATOM 1642 O O . GLU B 1 92 ? -12.992 -8.117 -10.047 1 98.38 92 GLU B O 1
ATOM 1647 N N . ALA B 1 93 ? -13.633 -6.512 -8.648 1 98.69 93 ALA B N 1
ATOM 1648 C CA . ALA B 1 93 ? -12.328 -6.461 -7.988 1 98.69 93 ALA B CA 1
ATOM 1649 C C . ALA B 1 93 ? -11.984 -7.809 -7.355 1 98.69 93 ALA B C 1
ATOM 1651 O O . ALA B 1 93 ? -10.844 -8.266 -7.441 1 98.69 93 ALA B O 1
ATOM 1652 N N . LEU B 1 94 ? -12.984 -8.398 -6.727 1 98.44 94 LEU B N 1
ATOM 1653 C CA . LEU B 1 94 ? -12.742 -9.672 -6.059 1 98.44 94 LEU B CA 1
ATOM 1654 C C . LEU B 1 94 ? -12.5 -10.789 -7.074 1 98.44 94 LEU B C 1
ATOM 1656 O O . LEU B 1 94 ? -11.719 -11.711 -6.82 1 98.44 94 LEU B O 1
ATOM 1660 N N . ALA B 1 95 ? -13.109 -10.719 -8.195 1 97.75 95 ALA B N 1
ATOM 1661 C CA . ALA B 1 95 ? -12.82 -11.664 -9.266 1 97.75 95 ALA B CA 1
ATOM 1662 C C . ALA B 1 95 ? -11.367 -11.555 -9.727 1 97.75 95 ALA B C 1
ATOM 1664 O O . ALA B 1 95 ? -10.68 -12.562 -9.898 1 97.75 95 ALA B O 1
ATOM 1665 N N . LEU B 1 96 ? -10.891 -10.328 -9.906 1 98.5 96 LEU B N 1
ATOM 1666 C CA . LEU B 1 96 ? -9.484 -10.102 -10.242 1 98.5 96 LEU B CA 1
ATOM 1667 C C . LEU B 1 96 ? -8.578 -10.617 -9.125 1 98.5 96 LEU B C 1
ATOM 1669 O O . LEU B 1 96 ? -7.508 -11.172 -9.398 1 98.5 96 LEU B O 1
ATOM 1673 N N . ALA B 1 97 ? -9.031 -10.438 -7.895 1 98.69 97 ALA B N 1
ATOM 1674 C CA . ALA B 1 97 ? -8.219 -10.82 -6.738 1 98.69 97 ALA B CA 1
ATOM 1675 C C . ALA B 1 97 ? -8.039 -12.336 -6.672 1 98.69 97 ALA B C 1
ATOM 1677 O O . ALA B 1 97 ? -7.008 -12.82 -6.203 1 98.69 97 ALA B O 1
ATOM 1678 N N . LYS B 1 98 ? -9.07 -13.07 -7.062 1 98.12 98 LYS B N 1
ATOM 1679 C CA . LYS B 1 98 ? -8.922 -14.523 -7.141 1 98.12 98 LYS B CA 1
ATOM 1680 C C . LYS B 1 98 ? -7.77 -14.906 -8.062 1 98.12 98 LYS B C 1
ATOM 1682 O O . LYS B 1 98 ? -6.945 -15.758 -7.715 1 98.12 98 LYS B O 1
ATOM 1687 N N . ASP B 1 99 ? -7.672 -14.242 -9.18 1 97.56 99 ASP B N 1
ATOM 1688 C CA . ASP B 1 99 ? -6.594 -14.508 -10.125 1 97.56 99 ASP B CA 1
ATOM 1689 C C . ASP B 1 99 ? -5.246 -14.062 -9.562 1 97.56 99 ASP B C 1
ATOM 1691 O O . ASP B 1 99 ? -4.238 -14.758 -9.727 1 97.56 99 ASP B O 1
ATOM 1695 N N . ALA B 1 100 ? -5.215 -12.938 -8.945 1 98.25 100 ALA B N 1
ATOM 1696 C CA . ALA B 1 100 ? -3.992 -12.438 -8.32 1 98.25 100 ALA B CA 1
ATOM 1697 C C . ALA B 1 100 ? -3.49 -13.391 -7.242 1 98.25 100 ALA B C 1
ATOM 1699 O O . ALA B 1 100 ? -2.295 -13.688 -7.172 1 98.25 100 ALA B O 1
ATOM 1700 N N . ALA B 1 101 ? -4.445 -13.867 -6.391 1 97.88 101 ALA B N 1
ATOM 1701 C CA . ALA B 1 101 ? -4.094 -14.781 -5.309 1 97.88 101 ALA B CA 1
ATOM 1702 C C . ALA B 1 101 ? -3.508 -16.078 -5.859 1 97.88 101 ALA B C 1
ATOM 1704 O O . ALA B 1 101 ? -2.553 -16.625 -5.301 1 97.88 101 ALA B O 1
ATOM 1705 N N . THR B 1 102 ? -4.086 -16.562 -6.91 1 96.69 102 THR B N 1
ATOM 1706 C CA . THR B 1 102 ? -3.568 -17.766 -7.57 1 96.69 102 THR B CA 1
ATOM 1707 C C . THR B 1 102 ? -2.166 -17.516 -8.117 1 96.69 102 THR B C 1
ATOM 1709 O O . THR B 1 102 ? -1.265 -18.328 -7.926 1 96.69 102 THR B O 1
ATOM 1712 N N . ALA B 1 103 ? -1.968 -16.375 -8.727 1 96.38 103 ALA B N 1
ATOM 1713 C CA . ALA B 1 103 ? -0.697 -16.062 -9.367 1 96.38 103 ALA B CA 1
ATOM 1714 C C . ALA B 1 103 ? 0.419 -15.914 -8.344 1 96.38 103 ALA B C 1
ATOM 1716 O O . ALA B 1 103 ? 1.526 -16.422 -8.539 1 96.38 103 ALA B O 1
ATOM 1717 N N . CYS B 1 104 ? 0.171 -15.266 -7.223 1 95.12 104 CYS B N 1
ATOM 1718 C CA . CYS B 1 104 ? 1.219 -14.953 -6.262 1 95.12 104 CYS B CA 1
ATOM 1719 C C . CYS B 1 104 ? 1.316 -16.031 -5.188 1 95.12 104 CYS B C 1
ATOM 1721 O O . CYS B 1 104 ? 2.223 -16 -4.352 1 95.12 104 CYS B O 1
ATOM 1723 N N . ARG B 1 105 ? 0.403 -16.938 -5.223 1 92.62 105 ARG B N 1
ATOM 1724 C CA . ARG B 1 105 ? 0.371 -18.047 -4.281 1 92.62 105 ARG B CA 1
ATOM 1725 C C . ARG B 1 105 ? 0.306 -17.547 -2.842 1 92.62 105 ARG B C 1
ATOM 1727 O O . ARG B 1 105 ? 1.021 -18.047 -1.972 1 92.62 105 ARG B O 1
ATOM 1734 N N . GLY B 1 106 ? -0.449 -16.562 -2.572 1 91.69 106 GLY B N 1
ATOM 1735 C CA . GLY B 1 106 ? -0.59 -15.969 -1.248 1 91.69 106 GLY B CA 1
ATOM 1736 C C . GLY B 1 106 ? -1.869 -15.172 -1.081 1 91.69 106 GLY B C 1
ATOM 1737 O O . GLY B 1 106 ? -2.588 -14.93 -2.053 1 91.69 106 GLY B O 1
ATOM 1738 N N . PRO B 1 107 ? -2.193 -14.852 0.154 1 95.81 107 PRO B N 1
ATOM 1739 C CA . PRO B 1 107 ? -3.391 -14.047 0.399 1 95.81 107 PRO B CA 1
ATOM 1740 C C . PRO B 1 107 ? -3.297 -12.648 -0.205 1 95.81 107 PRO B C 1
ATOM 1742 O O . PRO B 1 107 ? -2.225 -12.039 -0.19 1 95.81 107 PRO B O 1
ATOM 1745 N N . VAL B 1 108 ? -4.414 -12.242 -0.759 1 98.25 108 VAL B N 1
ATOM 1746 C CA . VAL B 1 108 ? -4.523 -10.898 -1.313 1 98.25 108 VAL B CA 1
ATOM 1747 C C . VAL B 1 108 ? -5.637 -10.133 -0.603 1 98.25 108 VAL B C 1
ATOM 1749 O O . VAL B 1 108 ? -6.797 -10.555 -0.626 1 98.25 108 VAL B O 1
ATOM 1752 N N . GLU B 1 109 ? -5.305 -9.094 0.06 1 98.62 109 GLU B N 1
ATOM 1753 C CA . GLU B 1 109 ? -6.277 -8.203 0.689 1 98.62 109 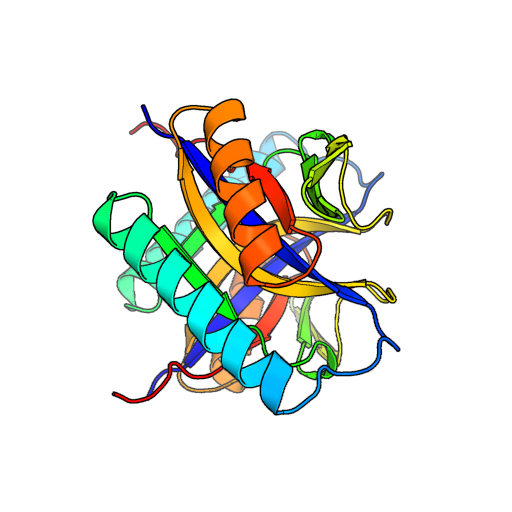GLU B CA 1
ATOM 1754 C C . GLU B 1 109 ? -6.738 -7.121 -0.28 1 98.62 109 GLU B C 1
ATOM 1756 O O . GLU B 1 109 ? -5.918 -6.41 -0.865 1 98.62 109 GLU B O 1
ATOM 1761 N N . VAL B 1 110 ? -8.031 -6.988 -0.438 1 98.81 110 VAL B N 1
ATOM 1762 C CA . VAL B 1 110 ? -8.633 -6.004 -1.335 1 98.81 110 VAL B CA 1
ATOM 1763 C C . VAL B 1 110 ? -9.273 -4.887 -0.519 1 98.81 110 VAL B C 1
ATOM 1765 O O . VAL B 1 110 ? -10.117 -5.145 0.348 1 98.81 110 VAL B O 1
ATOM 1768 N N . ARG B 1 111 ? -8.938 -3.727 -0.748 1 98.69 111 ARG B N 1
ATOM 1769 C CA . ARG B 1 111 ? -9.531 -2.566 -0.094 1 98.69 111 ARG B CA 1
ATOM 1770 C C . ARG B 1 111 ? -9.758 -1.431 -1.088 1 98.69 111 ARG B C 1
ATOM 1772 O O . ARG B 1 111 ? -8.852 -1.089 -1.857 1 98.69 111 ARG B O 1
ATOM 1779 N N . PRO B 1 112 ? -10.961 -0.822 -1.1 1 98.44 112 PRO B N 1
ATOM 1780 C CA . PRO B 1 112 ? -11.203 0.286 -2.025 1 98.44 112 PRO B CA 1
ATOM 1781 C C . PRO B 1 112 ? -10.484 1.567 -1.618 1 98.44 112 PRO B C 1
ATOM 1783 O O . PRO B 1 112 ? -10.281 1.817 -0.427 1 98.44 112 PRO B O 1
ATOM 1786 N N . PHE B 1 113 ? -10.062 2.33 -2.615 1 98.38 113 PHE B N 1
ATOM 1787 C CA . PHE B 1 113 ? -9.586 3.688 -2.371 1 98.38 113 PHE B CA 1
ATOM 1788 C C . PHE B 1 113 ? -10.758 4.648 -2.193 1 98.38 113 PHE B C 1
ATOM 1790 O O . PHE B 1 113 ? -11.836 4.426 -2.744 1 98.38 113 PHE B O 1
ATOM 1797 N N . GLN B 1 114 ? -10.531 5.676 -1.408 1 96 114 GLN B N 1
ATOM 1798 C CA . GLN B 1 114 ? -11.484 6.781 -1.368 1 96 114 GLN B CA 1
ATOM 1799 C C . GLN B 1 114 ? -11.625 7.438 -2.738 1 96 114 GLN B C 1
ATOM 1801 O O . GLN B 1 114 ? -10.664 7.48 -3.512 1 96 114 GLN B O 1
ATOM 1806 N N . PRO B 1 115 ? -12.852 7.793 -3.043 1 89.88 115 PRO B N 1
ATOM 1807 C CA . PRO B 1 115 ? -13.039 8.453 -4.34 1 89.88 115 PRO B CA 1
ATOM 1808 C C . PRO B 1 115 ? -12.188 9.711 -4.488 1 89.88 115 PRO B C 1
ATOM 1810 O O . PRO B 1 115 ? -11.875 10.367 -3.49 1 89.88 115 PRO B O 1
ATOM 1813 N N . GLU B 1 116 ? -11.641 9.906 -5.672 1 76.88 116 GLU B N 1
ATOM 1814 C CA . GLU B 1 116 ? -10.945 11.156 -5.953 1 76.88 116 GLU B CA 1
ATOM 1815 C C . GLU B 1 116 ? -11.898 12.352 -5.836 1 76.88 116 GLU B C 1
ATOM 1817 O O . GLU B 1 116 ? -13.07 12.25 -6.191 1 76.88 116 GLU B O 1
ATOM 1822 N N . PRO B 1 117 ? -11.359 13.344 -5.156 1 64.69 117 PRO B N 1
ATOM 1823 C CA . PRO B 1 117 ? -12.219 14.523 -5.078 1 64.69 117 PRO B CA 1
ATOM 1824 C C . PRO B 1 117 ? -12.695 14.992 -6.449 1 64.69 117 PRO B C 1
ATOM 1826 O O . PRO B 1 117 ? -11.938 14.945 -7.422 1 64.69 117 PRO B O 1
ATOM 1829 N N . GLU B 1 118 ? -14.055 14.719 -6.816 1 51.53 118 GLU B N 1
ATOM 1830 C CA . GLU B 1 118 ? -14.633 15.219 -8.062 1 51.53 118 GLU B CA 1
ATOM 1831 C C . GLU B 1 118 ? -14.273 16.688 -8.281 1 51.53 118 GLU B C 1
ATOM 1833 O O . GLU B 1 118 ? -14.312 17.5 -7.352 1 51.53 118 GLU B O 1
ATOM 1838 N N . GLU B 1 119 ? -13.391 16.969 -9.359 1 43.94 119 GLU B N 1
ATOM 1839 C CA . GLU B 1 119 ? -13.328 18.375 -9.75 1 43.94 119 GLU B CA 1
ATOM 1840 C C . GLU B 1 119 ? -14.711 19.031 -9.703 1 43.94 119 GLU B C 1
ATOM 1842 O O . GLU B 1 119 ? -15.711 18.375 -10 1 43.94 119 GLU B O 1
#

Sequence (238 aa):
MPQQYLFAVHHVEGEAPPSAEEMEQMFTDVGAFNERVMDEGRWVFGGGLEPRETATVVRAADGDHVITDGPFIEAREYIGGFWVLTAEDLDEALALAKDAATACRGPVEVRPFQPEPEEMPQQYLFAVHHVEGEAPPSAEEMEQMFTDVGAFNERVMDEGRWVFGGGLEPRETATVVRAADGDHVITDGPFIEAREYIGGFWVLTAEDLDEALALAKDAATACRGPVEVRPFQPEPEE

Nearest PDB structures (foldseek):
  1s7i-assembly1_A-2  TM=8.955E-01  e=1.768E-10  Pseudomonas aeruginosa
  7qep-assembly1_M0  TM=4.190E-01  e=5.712E-01  Encephalitozoon cuniculi GB-M1
  8jiv-assembly1_CI  TM=3.958E-01  e=7.342E-01  Triticum aestivum
  6qtz-assembly1_q  TM=3.631E-01  e=1.213E+00  Saccharomyces cerevisiae
  8evp-assembly1_AI  TM=3.928E-01  e=3.108E+00  Saccharomyces cerevisiae

Solvent-accessible surface area (backbone atoms only — not comparable to full-atom values): 12724 Å² total; per-residue (Å²): 121,69,40,53,30,38,38,37,32,50,42,54,68,89,60,77,76,72,52,73,68,51,44,51,51,31,53,51,38,38,48,52,49,51,52,48,37,47,74,72,68,27,64,74,46,72,50,44,41,47,65,62,77,65,16,31,27,28,29,57,35,99,94,47,70,49,75,43,84,26,54,82,73,93,57,59,59,45,74,41,27,36,37,33,34,47,26,75,45,69,72,53,42,49,56,54,36,49,53,48,7,54,24,66,70,34,45,24,33,35,34,48,45,52,78,70,82,76,128,120,71,39,51,29,38,38,37,32,49,42,52,68,86,60,79,76,73,51,74,67,53,45,52,50,32,53,51,39,39,49,52,49,51,52,49,38,47,72,70,68,27,63,73,46,73,50,44,40,49,64,63,77,64,16,31,26,28,30,58,36,98,94,46,70,49,77,43,83,26,54,81,73,91,57,58,59,45,74,40,27,37,35,33,34,49,27,74,44,68,69,53,42,50,56,53,36,49,54,49,6,53,24,65,69,34,43,24,32,36,34,46,42,51,79,70,81,77,127

Secondary structure (DSSP, 8-state):
-PEEEEEEEEEETTPPPPPHHHHHHHHHHHHHHHHHHHHTT-EEEEEEBPPGGG-EEEEEETTEEEEEES-SS--SEEEEEEEEEEESSHHHHHHHHHHHHHHHTS-EEEEEBPPP---/-PEEEEEEEEEETTPPPPPHHHHHHHHHHHHHHHHHHHHTT-EEEEEEBPPGGG-EEEEEETTEEEEEES-SS--SEEEEEEEEEEESSHHHHHHHHHHHHHHHTS-EEEEEBPPP---